Protein AF-A0A257P0C6-F1 (afdb_monomer)

Nearest PDB structures (foldseek):
  6he1-assembly1_A  TM=9.441E-01  e=1.078E-16  Pseudomonas aeruginosa
  6he3-assembly1_A  TM=9.539E-01  e=1.530E-16  Pseudomonas aeruginosa
  6r1o-assembly1_A-2  TM=9.158E-01  e=1.211E-16  Escherichia coli
  6r1m-assembly1_A  TM=9.262E-01  e=5.209E-16  Escherichia coli
  6x94-assembly1_A  TM=9.351E-01  e=7.039E-12  Methanosarcina mazei Go1

Sequence (196 aa):
MLDITLLRKDLPHVIARLETRQSPQPFLDVARFEALEAERKTLQKQTEDLQARRNLLSKQIGQAKAKGEDVAPIMEEVGHIKTTLEADAARLDALQAELQGLLMAVPNLPAADVPVGADETQNVELRRWGTPRTFEFPVRDHVDVGADLGLDFEAAARISGSRFAVLRGPIARLHRALAQFMLDVHTTEHGYNEAY

Foldseek 3Di:
DDDVVCCVVCVVVLCVLQVLAPPVRPQAPNVVLVVLVVLLVVLVVLLVVLVVVLVVLVVVLVVCVVVVHDSVVSVVSNVVSVVSNVVSVVVNVVSVVVNVVSVVSHDDGDDPPDDRDHDPVPDDDPDDDDDPDDDPDDDDDCQVVQVVVAWAQPVQCVPPRPPDIDGDDPRVVVVVVVVVVVVCCCVVPVPDDDDD

pLDDT: mean 96.03, std 2.31, range [87.62, 98.81]

Structure (mmCIF, N/CA/C/O backbone):
data_AF-A0A257P0C6-F1
#
_entry.id   AF-A0A257P0C6-F1
#
loop_
_atom_site.group_PDB
_atom_site.id
_atom_site.type_symbol
_atom_site.label_atom_id
_atom_site.label_alt_id
_atom_site.label_comp_id
_atom_site.label_asym_id
_atom_site.label_entity_id
_atom_site.label_seq_id
_atom_site.pdbx_PDB_ins_code
_atom_site.Cartn_x
_atom_site.Cartn_y
_atom_site.Cartn_z
_atom_site.occupancy
_atom_site.B_iso_or_equiv
_atom_site.auth_seq_id
_atom_site.auth_comp_id
_atom_site.auth_asym_id
_atom_site.auth_atom_id
_atom_site.pdbx_PDB_model_num
ATOM 1 N N . MET A 1 1 ? -4.365 -3.934 3.370 1.00 87.62 1 MET A N 1
ATOM 2 C CA . MET A 1 1 ? -4.286 -3.191 4.644 1.00 87.62 1 MET A CA 1
ATOM 3 C C . MET A 1 1 ? -3.765 -4.139 5.708 1.00 87.62 1 MET A C 1
ATOM 5 O O . MET A 1 1 ? -4.078 -5.324 5.620 1.00 87.62 1 MET A O 1
ATOM 9 N N . LEU A 1 2 ? -2.956 -3.658 6.652 1.00 93.62 2 LEU A N 1
ATOM 10 C CA . LEU A 1 2 ? -2.520 -4.483 7.781 1.00 93.62 2 LEU A CA 1
ATOM 11 C C . LEU A 1 2 ? -3.715 -4.866 8.663 1.00 93.62 2 LEU A C 1
ATOM 13 O O . LEU A 1 2 ? -4.699 -4.128 8.739 1.00 93.62 2 LEU A O 1
ATOM 17 N N . ASP A 1 3 ? -3.626 -6.017 9.328 1.00 93.81 3 ASP A N 1
ATOM 18 C CA . ASP A 1 3 ? -4.625 -6.424 10.314 1.00 93.81 3 ASP A CA 1
ATOM 19 C C . ASP A 1 3 ? -4.612 -5.441 11.493 1.00 93.81 3 ASP A C 1
ATOM 21 O O . ASP A 1 3 ? -3.620 -5.318 12.212 1.00 93.81 3 ASP A O 1
ATOM 25 N N . ILE A 1 4 ? -5.731 -4.752 11.716 1.00 94.38 4 ILE A N 1
ATOM 26 C CA . ILE A 1 4 ? -5.886 -3.799 12.821 1.00 94.38 4 ILE A CA 1
ATOM 27 C C . ILE A 1 4 ? -5.695 -4.464 14.192 1.00 94.38 4 ILE A C 1
ATOM 29 O O . ILE A 1 4 ? -5.266 -3.820 15.149 1.00 94.38 4 ILE A O 1
ATOM 33 N N . THR A 1 5 ? -5.966 -5.765 14.295 1.00 95.62 5 THR A N 1
ATOM 34 C CA . THR A 1 5 ? -5.750 -6.549 15.514 1.00 95.62 5 THR A CA 1
ATOM 35 C C . THR A 1 5 ? -4.271 -6.628 15.865 1.00 95.62 5 THR A C 1
ATOM 37 O O . THR A 1 5 ? -3.922 -6.530 17.041 1.00 95.62 5 THR A O 1
ATOM 40 N N . LEU A 1 6 ? -3.396 -6.739 14.859 1.00 95.94 6 LEU A N 1
ATOM 41 C CA . LEU A 1 6 ? -1.951 -6.734 15.058 1.00 95.94 6 LEU A CA 1
ATOM 42 C C . LEU A 1 6 ? -1.494 -5.400 15.656 1.00 95.94 6 LEU A C 1
ATOM 44 O O . LEU A 1 6 ? -0.802 -5.402 16.669 1.00 95.94 6 LEU A O 1
ATOM 48 N N . LEU A 1 7 ? -1.951 -4.275 15.099 1.00 96.12 7 LEU A N 1
ATOM 49 C CA . LEU A 1 7 ? -1.591 -2.946 15.605 1.00 96.12 7 LEU A CA 1
ATOM 50 C C . LEU A 1 7 ? -2.102 -2.713 17.030 1.00 96.12 7 LEU A C 1
ATOM 52 O O . LEU A 1 7 ? -1.408 -2.128 17.851 1.00 96.12 7 LEU A O 1
ATOM 56 N N . ARG A 1 8 ? -3.306 -3.193 17.354 1.00 95.69 8 ARG A N 1
ATOM 57 C CA . ARG A 1 8 ? -3.874 -3.071 18.706 1.00 95.69 8 ARG A CA 1
ATOM 58 C C . ARG A 1 8 ? -3.145 -3.920 19.746 1.00 95.69 8 ARG A C 1
ATOM 60 O O . ARG A 1 8 ? -3.167 -3.567 20.924 1.00 95.69 8 ARG A O 1
ATOM 67 N N . LYS A 1 9 ? -2.582 -5.059 19.333 1.00 97.12 9 LYS A N 1
ATOM 68 C CA . LYS A 1 9 ? -1.932 -6.028 20.223 1.00 97.12 9 LYS A CA 1
ATOM 69 C C . LYS A 1 9 ? -0.442 -5.745 20.405 1.00 97.12 9 LYS A C 1
ATOM 71 O O . LYS A 1 9 ? 0.054 -5.893 21.516 1.00 97.12 9 LYS A O 1
ATOM 76 N N . ASP A 1 10 ? 0.249 -5.380 19.329 1.00 96.94 10 ASP A N 1
ATOM 77 C CA . ASP A 1 10 ? 1.702 -5.217 19.304 1.00 96.94 10 ASP A CA 1
ATOM 78 C C . ASP A 1 10 ? 2.118 -4.089 18.347 1.00 96.94 10 ASP A C 1
ATOM 80 O O . ASP A 1 10 ? 2.765 -4.287 17.315 1.00 96.94 10 ASP A O 1
ATOM 84 N N . LEU A 1 11 ? 1.698 -2.872 18.696 1.00 96.94 11 LEU A N 1
ATOM 85 C CA . LEU A 1 11 ? 2.081 -1.658 17.984 1.00 96.94 11 LEU A CA 1
ATOM 86 C C . LEU A 1 11 ? 3.611 -1.476 17.887 1.00 96.94 11 LEU A C 1
ATOM 88 O O . LEU A 1 11 ? 4.079 -1.159 16.791 1.00 96.94 11 LEU A O 1
ATOM 92 N N . PRO A 1 12 ? 4.414 -1.717 18.950 1.00 97.31 12 PRO A N 1
ATOM 93 C CA . PRO A 1 12 ? 5.867 -1.569 18.871 1.00 97.31 12 PRO A CA 1
ATOM 94 C C . PRO A 1 12 ? 6.507 -2.479 17.821 1.00 97.31 12 PRO A C 1
ATOM 96 O O . PRO A 1 12 ? 7.379 -2.029 17.078 1.00 97.31 12 PRO A O 1
ATOM 99 N N . HIS A 1 13 ? 6.055 -3.733 17.705 1.00 96.81 13 HIS A N 1
ATOM 100 C CA . HIS A 1 13 ? 6.545 -4.628 16.659 1.00 96.81 13 HIS A CA 1
ATOM 101 C C . HIS A 1 13 ? 6.231 -4.097 15.258 1.00 96.81 13 HIS A C 1
ATOM 103 O O . HIS A 1 13 ? 7.107 -4.088 14.392 1.00 96.81 13 HIS A O 1
ATOM 109 N N . VAL A 1 14 ? 5.002 -3.624 15.027 1.00 97.44 14 VAL A N 1
ATOM 110 C CA . VAL A 1 14 ? 4.601 -3.045 13.735 1.00 97.44 14 VAL A CA 1
ATOM 111 C C . VAL A 1 14 ? 5.479 -1.846 13.385 1.00 97.44 14 VAL A C 1
ATOM 113 O O . VAL A 1 14 ? 5.991 -1.783 12.270 1.00 97.44 14 VAL A O 1
ATOM 116 N N . ILE A 1 15 ? 5.700 -0.932 14.335 1.00 97.00 15 ILE A N 1
ATOM 117 C CA . ILE A 1 15 ? 6.554 0.246 14.141 1.00 97.00 15 ILE A CA 1
ATOM 118 C C . ILE A 1 15 ? 7.975 -0.183 13.773 1.00 97.00 15 ILE A C 1
ATOM 120 O O . ILE A 1 15 ? 8.480 0.245 12.739 1.00 97.00 15 ILE A O 1
ATOM 124 N N . ALA A 1 16 ? 8.577 -1.099 14.535 1.00 96.56 16 ALA A N 1
ATOM 125 C CA . ALA A 1 16 ? 9.929 -1.581 14.264 1.00 96.56 16 ALA A CA 1
ATOM 126 C C . ALA A 1 16 ? 10.056 -2.206 12.861 1.00 96.56 16 ALA A C 1
ATOM 128 O O . ALA A 1 16 ? 11.056 -2.006 12.176 1.00 96.56 16 ALA A O 1
ATOM 129 N N . ARG A 1 17 ? 9.032 -2.937 12.393 1.00 97.19 17 ARG A N 1
ATOM 130 C CA . ARG A 1 17 ? 8.992 -3.498 11.029 1.00 97.19 17 ARG A CA 1
ATOM 131 C C . ARG A 1 17 ? 8.784 -2.435 9.948 1.00 97.19 17 ARG A C 1
ATOM 133 O O . ARG A 1 17 ? 9.273 -2.610 8.836 1.00 97.19 17 ARG A O 1
ATOM 140 N N . LEU A 1 18 ? 8.052 -1.360 10.231 1.00 96.94 18 LEU A N 1
ATOM 141 C CA . LEU A 1 18 ? 7.905 -0.232 9.307 1.00 96.94 18 LEU A CA 1
ATOM 142 C C . LEU A 1 18 ? 9.205 0.574 9.203 1.00 96.94 18 LEU A C 1
ATOM 144 O O . LEU A 1 18 ? 9.570 1.000 8.110 1.00 96.94 18 LEU A O 1
ATOM 148 N N . GLU A 1 19 ? 9.941 0.711 10.304 1.00 96.69 19 GLU A N 1
ATOM 149 C CA . GLU A 1 19 ? 11.229 1.408 10.347 1.00 96.69 19 GLU A CA 1
ATOM 150 C C . GLU A 1 19 ? 12.313 0.728 9.507 1.00 96.69 19 GLU A C 1
ATOM 152 O O . GLU A 1 19 ? 13.210 1.406 9.010 1.00 96.69 19 GLU A O 1
ATOM 157 N N . THR A 1 20 ? 12.207 -0.584 9.255 1.00 96.50 20 THR A N 1
ATOM 158 C CA . THR A 1 20 ? 13.128 -1.263 8.329 1.00 96.50 20 THR A CA 1
ATOM 159 C C . THR A 1 20 ? 12.898 -0.888 6.865 1.00 96.50 20 THR A C 1
ATOM 161 O O . THR A 1 20 ? 13.731 -1.229 6.032 1.00 96.50 20 THR A O 1
ATOM 164 N N . ARG A 1 21 ? 11.766 -0.248 6.523 1.00 95.38 21 ARG A N 1
ATOM 165 C CA . ARG A 1 21 ? 11.540 0.341 5.191 1.00 95.38 21 ARG A CA 1
ATOM 166 C C . ARG A 1 21 ? 12.129 1.741 5.103 1.00 95.38 21 ARG A C 1
ATOM 168 O O . ARG A 1 21 ? 12.690 2.099 4.078 1.00 95.38 21 ARG A O 1
ATOM 175 N N . GLN A 1 22 ? 11.919 2.542 6.144 1.00 93.00 22 GLN A N 1
ATOM 176 C CA . GLN A 1 22 ? 12.399 3.914 6.238 1.00 93.00 22 GLN A CA 1
ATOM 177 C C . GLN A 1 22 ? 12.355 4.352 7.703 1.00 93.00 22 GLN A C 1
ATOM 179 O O . GLN A 1 22 ? 11.342 4.142 8.368 1.00 93.00 22 GLN A O 1
ATOM 184 N N . SER A 1 23 ? 13.421 4.990 8.189 1.00 91.62 23 SER A N 1
ATOM 185 C CA . SER A 1 23 ? 13.499 5.515 9.556 1.00 91.62 23 SER A CA 1
ATOM 186 C C . SER A 1 23 ? 13.815 7.021 9.548 1.00 91.62 23 SER A C 1
ATOM 188 O O . SER A 1 23 ? 14.786 7.418 8.898 1.00 91.62 23 SER A O 1
ATOM 190 N N 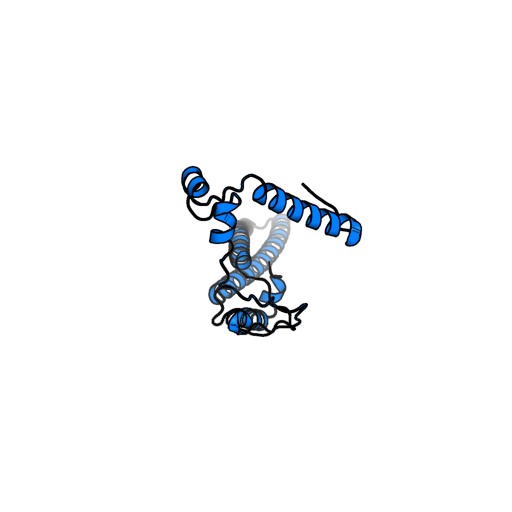. PRO A 1 24 ? 13.024 7.868 10.241 1.00 91.19 24 PRO A N 1
ATOM 191 C CA . PRO A 1 24 ? 11.772 7.527 10.925 1.00 91.19 24 PRO A CA 1
ATOM 192 C C . PRO A 1 24 ? 10.682 7.104 9.927 1.00 91.19 24 PRO A C 1
ATOM 194 O O . PRO A 1 24 ? 10.637 7.609 8.804 1.00 91.19 24 PRO A O 1
ATOM 197 N N . GLN A 1 25 ? 9.799 6.184 10.327 1.00 92.31 25 GLN A N 1
ATOM 198 C CA . GLN A 1 25 ? 8.738 5.706 9.436 1.00 92.31 25 GLN A CA 1
ATOM 199 C C . GLN A 1 25 ? 7.659 6.795 9.237 1.00 92.31 25 GLN A C 1
ATOM 201 O O . GLN A 1 25 ? 7.116 7.285 10.228 1.00 92.31 25 GLN A O 1
ATOM 206 N N . PRO A 1 26 ? 7.324 7.195 7.992 1.00 93.69 26 PRO A N 1
ATOM 207 C CA . PRO A 1 26 ? 6.330 8.243 7.732 1.00 93.69 26 PRO A CA 1
ATOM 208 C C . PRO A 1 26 ? 4.905 7.704 7.518 1.00 93.69 26 PRO A C 1
ATOM 210 O O . PRO A 1 26 ? 3.997 8.468 7.201 1.00 93.69 26 PRO A O 1
ATOM 213 N N . PHE A 1 27 ? 4.707 6.388 7.603 1.00 93.94 27 PHE A N 1
ATOM 214 C CA . PHE A 1 27 ? 3.512 5.727 7.078 1.00 93.94 27 PHE A CA 1
ATOM 215 C C . PHE A 1 27 ? 2.352 5.671 8.073 1.00 93.94 27 PHE A C 1
ATOM 217 O O . PHE A 1 27 ? 1.190 5.672 7.674 1.00 93.94 27 PHE A O 1
ATOM 224 N N . LEU A 1 28 ? 2.673 5.584 9.361 1.00 95.50 28 LEU A N 1
ATOM 225 C CA . LEU A 1 28 ? 1.719 5.494 10.454 1.00 95.50 28 LEU A CA 1
ATOM 226 C C . LEU A 1 28 ? 1.915 6.681 11.397 1.00 95.50 28 LEU A C 1
ATOM 228 O O . LEU A 1 28 ? 2.943 6.779 12.064 1.00 95.50 28 LEU A O 1
ATOM 232 N N . ASP A 1 29 ? 0.912 7.548 11.502 1.00 96.19 29 ASP A N 1
ATOM 233 C CA . ASP A 1 29 ? 0.844 8.531 12.586 1.00 96.19 29 ASP A CA 1
ATOM 234 C C . ASP A 1 29 ? 0.488 7.802 13.891 1.00 96.19 29 ASP A C 1
ATOM 236 O O . ASP A 1 29 ? -0.680 7.534 14.184 1.00 96.19 29 ASP A O 1
ATOM 240 N N . VAL A 1 30 ? 1.527 7.415 14.635 1.00 96.06 30 VAL A N 1
ATOM 241 C CA . VAL A 1 30 ? 1.416 6.600 15.854 1.00 96.06 30 VAL A CA 1
ATOM 242 C C . VAL A 1 30 ? 0.582 7.314 16.916 1.00 96.06 30 VAL A C 1
ATOM 244 O O . VAL A 1 30 ? -0.345 6.720 17.462 1.00 96.06 30 VAL A O 1
ATOM 247 N N . ALA A 1 31 ? 0.853 8.599 17.156 1.00 96.69 31 ALA A N 1
ATOM 248 C CA . ALA A 1 31 ? 0.155 9.382 18.173 1.00 96.69 31 ALA A CA 1
ATOM 249 C C . ALA A 1 31 ? -1.339 9.504 17.847 1.00 96.69 31 ALA A C 1
ATOM 251 O O . ALA A 1 31 ? -2.193 9.326 18.720 1.00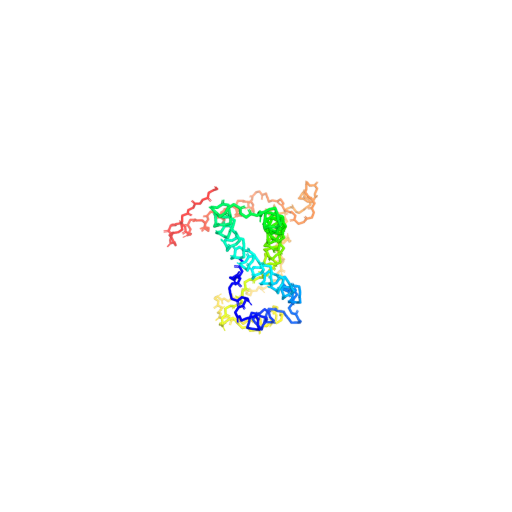 96.69 31 ALA A O 1
ATOM 252 N N . ARG A 1 32 ? -1.672 9.756 16.576 1.00 97.12 32 ARG A N 1
ATOM 253 C CA . ARG A 1 32 ? -3.069 9.805 16.143 1.00 97.12 32 ARG A CA 1
ATOM 254 C C . ARG A 1 32 ? -3.751 8.445 16.251 1.00 97.12 32 ARG A C 1
ATOM 256 O O . ARG A 1 32 ? -4.883 8.383 16.722 1.00 97.12 32 ARG A O 1
ATOM 263 N N . PHE A 1 33 ? -3.090 7.364 15.839 1.00 97.31 33 PHE A N 1
ATOM 264 C CA . PHE A 1 33 ? -3.644 6.014 15.957 1.00 97.31 33 PHE A CA 1
ATOM 265 C C . PHE A 1 33 ? -3.967 5.660 17.415 1.00 97.31 33 PHE A C 1
ATOM 267 O O . PHE A 1 33 ? -5.071 5.19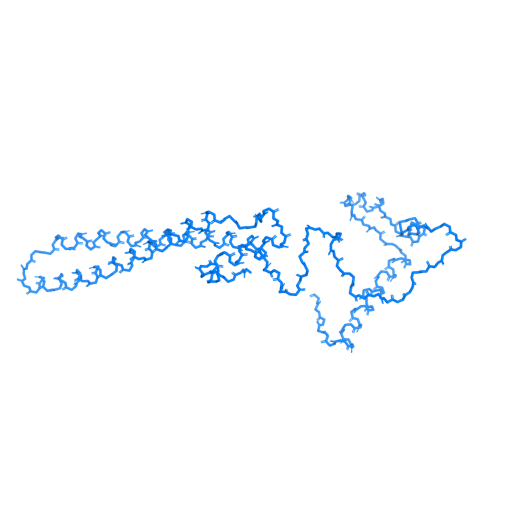9 17.709 1.00 97.31 33 PHE A O 1
ATOM 274 N N . GLU A 1 34 ? -3.038 5.924 18.335 1.00 97.50 34 GLU A N 1
ATOM 275 C CA . GLU A 1 34 ? -3.230 5.677 19.765 1.00 97.50 34 GLU A CA 1
ATOM 276 C C . GLU A 1 34 ? -4.383 6.504 20.346 1.00 97.50 34 GLU A C 1
ATOM 278 O O . GLU A 1 34 ? -5.197 5.964 21.097 1.00 97.50 34 GLU A O 1
ATOM 283 N N . ALA A 1 35 ? -4.502 7.781 19.961 1.00 98.06 35 ALA A N 1
ATOM 284 C CA . ALA A 1 35 ? -5.601 8.645 20.390 1.00 98.06 35 ALA A CA 1
ATOM 285 C C . ALA A 1 35 ? -6.969 8.116 19.924 1.00 98.06 35 ALA A C 1
ATOM 287 O O . ALA A 1 35 ? -7.891 7.995 20.733 1.00 98.06 35 ALA A O 1
ATOM 288 N N . LEU A 1 36 ? -7.088 7.730 18.647 1.00 97.75 36 LEU A N 1
ATOM 289 C CA . LEU A 1 36 ? -8.326 7.174 18.091 1.00 97.75 36 LEU A CA 1
ATOM 290 C C . LEU A 1 36 ? -8.695 5.836 18.746 1.00 97.75 36 LEU A C 1
ATOM 292 O O . LEU A 1 36 ? -9.860 5.600 19.065 1.00 97.75 36 LEU A O 1
ATOM 296 N N . GLU A 1 37 ? -7.723 4.955 18.996 1.00 97.31 37 GLU A N 1
ATOM 297 C CA . GLU A 1 37 ? -7.977 3.685 19.686 1.00 97.31 37 GLU A CA 1
ATOM 298 C C . GLU A 1 37 ? -8.340 3.870 21.166 1.00 97.31 37 GLU A C 1
ATOM 300 O O . GLU A 1 37 ? -9.173 3.123 21.690 1.00 97.31 37 GLU A O 1
ATOM 305 N N . ALA A 1 38 ? -7.755 4.856 21.849 1.00 97.50 38 ALA A N 1
ATOM 306 C CA . ALA A 1 38 ? -8.116 5.201 23.222 1.00 97.50 38 ALA A CA 1
ATOM 307 C C . ALA A 1 38 ? -9.553 5.740 23.308 1.00 97.50 38 ALA A C 1
ATOM 309 O O . ALA A 1 38 ? -10.326 5.312 24.174 1.00 97.50 38 ALA A O 1
ATOM 310 N N . GLU A 1 39 ? -9.936 6.617 22.378 1.00 98.12 39 GLU A N 1
ATOM 311 C CA . GLU A 1 39 ? -11.299 7.140 22.279 1.00 98.12 39 GLU A CA 1
ATOM 312 C C . GLU A 1 39 ? -12.296 6.014 21.982 1.00 98.12 39 GLU A C 1
ATOM 314 O O . GLU A 1 39 ? -13.278 5.840 22.704 1.00 98.12 39 GLU A O 1
ATOM 319 N N . ARG A 1 40 ? -11.988 5.163 20.996 1.00 97.50 40 ARG A N 1
ATOM 320 C CA . ARG A 1 40 ? -12.809 4.002 20.634 1.00 97.50 40 ARG A CA 1
ATOM 321 C C . ARG A 1 40 ? -13.034 3.067 21.825 1.00 97.50 40 ARG A C 1
ATOM 323 O O . ARG A 1 40 ? -14.161 2.638 22.058 1.00 97.50 40 ARG A O 1
ATOM 330 N N . LYS A 1 41 ? -11.986 2.745 22.597 1.00 96.56 41 LYS A N 1
ATOM 331 C CA . LYS A 1 41 ? -12.102 1.911 23.812 1.00 96.56 41 LYS A CA 1
ATOM 332 C C . LYS A 1 41 ? -12.997 2.562 24.867 1.00 96.56 41 LYS A C 1
ATOM 334 O O . LYS A 1 41 ? -13.798 1.867 25.488 1.00 96.56 41 LYS A O 1
ATOM 339 N N . THR A 1 42 ? -12.863 3.873 25.056 1.00 97.75 42 THR A N 1
ATOM 340 C CA . THR A 1 42 ? -13.665 4.641 26.018 1.00 97.75 42 THR A CA 1
ATOM 341 C C . THR A 1 42 ? -15.144 4.623 25.640 1.00 97.75 42 THR A C 1
ATOM 343 O O . THR A 1 42 ? -15.971 4.222 26.456 1.00 97.75 42 THR A O 1
ATOM 346 N N . LEU A 1 43 ? -15.467 4.961 24.390 1.00 97.06 43 LEU A N 1
ATOM 347 C CA . LEU A 1 43 ? -16.843 4.969 23.885 1.00 97.06 43 LEU A CA 1
ATOM 348 C C . LEU A 1 43 ? -17.468 3.575 23.877 1.00 97.06 43 LEU A C 1
ATOM 350 O O . LEU A 1 43 ? -18.633 3.425 24.235 1.00 97.06 43 LEU A O 1
ATOM 354 N N . GLN A 1 44 ? -16.696 2.541 23.530 1.00 95.75 44 GLN A N 1
ATOM 355 C CA . GLN A 1 44 ? -17.169 1.158 23.579 1.00 95.75 44 GLN A CA 1
ATOM 356 C C . GLN A 1 44 ? -17.592 0.771 25.001 1.00 95.75 44 GLN A C 1
ATOM 358 O O . GLN A 1 44 ? -18.708 0.294 25.201 1.00 95.75 44 GLN A O 1
ATOM 363 N N . LYS A 1 45 ? -16.732 1.027 25.995 1.00 97.31 45 LYS A N 1
ATOM 364 C CA . LYS A 1 45 ? -17.042 0.733 27.396 1.00 97.31 45 LYS A CA 1
ATOM 365 C C . LYS A 1 45 ? -18.254 1.532 27.883 1.00 97.31 45 LYS A C 1
ATOM 367 O O . LYS A 1 45 ? -19.147 0.967 28.503 1.00 97.31 45 LYS A O 1
ATOM 372 N N . GLN A 1 46 ? -18.307 2.826 27.568 1.00 97.00 46 GLN A N 1
ATOM 373 C CA . GLN A 1 46 ? -19.441 3.680 27.919 1.00 97.00 46 GLN A CA 1
ATOM 374 C C . GLN A 1 46 ? -20.749 3.152 27.317 1.00 97.00 46 GLN A C 1
ATOM 376 O O . GLN A 1 46 ? -21.754 3.060 28.017 1.00 97.00 46 GLN A O 1
ATOM 381 N N . THR A 1 47 ? -20.723 2.739 26.049 1.00 96.62 47 THR A N 1
ATOM 382 C CA . THR A 1 47 ? -21.876 2.146 25.363 1.00 96.62 47 THR A CA 1
ATOM 383 C C . THR A 1 47 ? -22.338 0.870 26.072 1.00 96.62 47 THR A C 1
ATOM 385 O O . THR A 1 47 ? -23.534 0.697 26.306 1.00 96.62 47 THR A O 1
ATOM 388 N N . GLU A 1 48 ? -21.413 -0.012 26.462 1.00 96.75 48 GLU A N 1
ATOM 389 C CA . GLU A 1 48 ? -21.716 -1.244 27.205 1.00 96.75 48 GLU A CA 1
ATOM 390 C C . GLU A 1 48 ? -22.340 -0.950 28.583 1.00 96.75 48 GLU A C 1
ATOM 392 O O . GLU A 1 48 ? -23.385 -1.520 28.923 1.00 96.75 48 GLU A O 1
ATOM 397 N N . ASP A 1 49 ? -21.762 -0.012 29.338 1.00 97.44 49 ASP A N 1
ATOM 398 C CA . ASP A 1 49 ? -22.243 0.406 30.661 1.00 97.44 49 ASP A CA 1
ATOM 399 C C . ASP A 1 49 ? -23.642 1.050 30.576 1.00 97.44 49 ASP A C 1
ATOM 401 O O . ASP A 1 49 ? -24.551 0.706 31.341 1.00 97.44 49 ASP A O 1
ATOM 405 N N . LEU A 1 50 ? -23.860 1.941 29.602 1.00 97.31 50 LEU A N 1
ATOM 406 C CA . LEU A 1 50 ? -25.148 2.593 29.351 1.00 97.31 50 LEU A CA 1
ATOM 407 C C . LEU A 1 50 ? -26.215 1.596 28.892 1.00 97.31 50 LEU A C 1
ATOM 409 O O . LEU A 1 50 ? -27.360 1.662 29.347 1.00 97.31 50 LEU A O 1
ATOM 413 N N . GLN A 1 51 ? -25.856 0.630 28.044 1.00 95.81 51 GLN A N 1
ATOM 414 C CA . GLN A 1 51 ? -26.765 -0.430 27.611 1.00 95.81 51 GLN A CA 1
ATOM 415 C C . GLN A 1 51 ? -27.204 -1.294 28.805 1.00 95.81 51 GLN A C 1
ATOM 417 O O . GLN A 1 51 ? -28.393 -1.603 28.949 1.00 95.81 51 GLN A O 1
ATOM 422 N N . ALA A 1 52 ? -26.270 -1.648 29.696 1.00 96.75 52 ALA A N 1
ATOM 423 C CA . ALA A 1 52 ? -26.566 -2.379 30.925 1.00 96.75 52 ALA A CA 1
ATOM 424 C C . ALA A 1 52 ? -27.469 -1.565 31.867 1.00 96.75 52 ALA A C 1
ATOM 426 O O . ALA A 1 52 ? -28.480 -2.085 32.358 1.00 96.75 52 ALA A O 1
ATOM 427 N N . ARG A 1 53 ? -27.166 -0.273 32.060 1.00 95.88 53 ARG A N 1
ATOM 428 C CA . ARG A 1 53 ? -27.966 0.647 32.880 1.00 95.88 53 ARG A CA 1
ATOM 429 C C . ARG A 1 53 ? -29.383 0.805 32.335 1.00 95.88 53 ARG A C 1
ATOM 431 O O . ARG A 1 53 ? -30.340 0.646 33.091 1.00 95.88 53 ARG A O 1
ATOM 438 N N . ARG A 1 54 ? -29.544 1.016 31.026 1.00 95.25 54 ARG A N 1
ATOM 439 C CA . ARG A 1 54 ? -30.855 1.105 30.363 1.00 95.25 54 ARG A CA 1
ATOM 440 C C . ARG A 1 54 ? -31.690 -0.152 30.591 1.00 95.25 54 ARG A C 1
ATOM 442 O O . ARG A 1 54 ? -32.881 -0.059 30.892 1.00 95.25 54 ARG A O 1
ATOM 449 N N . ASN A 1 55 ? -31.081 -1.330 30.455 1.00 94.38 55 ASN A N 1
ATOM 450 C CA . ASN A 1 55 ? -31.770 -2.608 30.645 1.00 94.38 55 ASN A CA 1
ATOM 451 C C . ASN A 1 55 ? -32.206 -2.811 32.107 1.00 94.38 55 ASN A C 1
ATOM 453 O O . ASN A 1 55 ? -33.291 -3.343 32.352 1.00 94.38 55 ASN A O 1
ATOM 457 N N . LEU A 1 56 ? -31.397 -2.368 33.077 1.00 95.44 56 LEU A N 1
ATOM 458 C CA . LEU A 1 56 ? -31.754 -2.380 34.498 1.00 95.44 56 LEU A CA 1
ATOM 459 C C . LEU A 1 56 ? -32.938 -1.447 34.786 1.00 95.44 56 LEU A C 1
ATOM 461 O O . LEU A 1 56 ? -33.930 -1.884 35.370 1.00 95.44 56 LEU A O 1
ATOM 465 N N . LEU A 1 57 ? -32.863 -0.195 34.326 1.00 94.19 57 LEU A N 1
ATOM 466 C CA . LEU A 1 57 ? -33.919 0.803 34.521 1.00 94.19 57 LEU A CA 1
ATOM 467 C C . LEU A 1 57 ? -35.229 0.370 33.853 1.00 94.19 57 LEU A C 1
ATOM 469 O O . LEU A 1 57 ? -36.296 0.501 34.440 1.00 94.19 57 LEU A O 1
ATOM 473 N N . SER A 1 58 ? -35.160 -0.253 32.673 1.00 91.25 58 SER A N 1
ATOM 474 C CA . SER A 1 58 ? -36.344 -0.779 31.977 1.00 91.25 58 SER A CA 1
ATOM 475 C C . SER A 1 58 ? -37.088 -1.836 32.806 1.00 91.25 58 SER A C 1
ATOM 477 O O . SER A 1 58 ? -38.319 -1.849 32.835 1.00 91.25 58 SER A O 1
ATOM 479 N N . LYS A 1 59 ? -36.361 -2.697 33.536 1.00 92.50 59 LYS A N 1
ATOM 480 C CA . LYS A 1 59 ? -36.963 -3.663 34.473 1.00 92.50 59 LYS A CA 1
ATOM 481 C C . LYS A 1 59 ? -37.577 -2.965 35.690 1.00 92.50 59 LYS A C 1
ATOM 483 O O . LYS A 1 59 ? -38.670 -3.342 36.108 1.00 92.50 59 LYS A O 1
ATOM 488 N N . GLN A 1 60 ? -36.902 -1.950 36.232 1.00 92.06 60 GLN A N 1
ATOM 489 C CA . GLN A 1 60 ? -37.398 -1.166 37.369 1.00 92.06 60 GLN A CA 1
ATOM 490 C C . GLN A 1 60 ? -38.681 -0.401 37.021 1.00 92.06 60 GLN A C 1
ATOM 492 O O . GLN A 1 60 ? -39.617 -0.431 37.812 1.00 92.06 60 GLN A O 1
ATOM 497 N N . ILE A 1 61 ? -38.787 0.178 35.817 1.00 91.50 61 ILE A N 1
ATOM 498 C CA . ILE A 1 61 ? -40.022 0.822 35.331 1.00 91.50 61 ILE A CA 1
ATOM 499 C C . ILE A 1 61 ? -41.191 -0.169 35.335 1.00 91.50 61 ILE A C 1
ATOM 501 O O . ILE A 1 61 ? -42.280 0.167 35.794 1.00 91.50 61 ILE A O 1
ATOM 505 N N . GLY A 1 62 ? -40.980 -1.395 34.843 1.00 89.38 62 GLY A N 1
ATOM 506 C CA . GLY A 1 62 ? -42.016 -2.432 34.844 1.00 89.38 62 GLY A CA 1
ATOM 507 C C . GLY A 1 62 ? -42.490 -2.797 36.256 1.00 89.38 62 GLY A C 1
ATOM 508 O O . GLY A 1 62 ? -43.690 -2.924 36.491 1.00 89.38 62 GLY A O 1
ATOM 509 N N . GLN A 1 63 ? -41.556 -2.909 37.205 1.00 91.88 63 GLN A N 1
ATOM 510 C CA . GLN A 1 63 ? -41.855 -3.205 38.611 1.00 91.88 63 GLN A CA 1
ATOM 511 C C . GLN A 1 63 ? -42.569 -2.044 39.318 1.00 91.88 63 GLN A C 1
ATOM 513 O O . GLN A 1 63 ? -43.558 -2.274 40.007 1.00 91.88 63 GLN A O 1
ATOM 518 N N . ALA A 1 64 ? -42.100 -0.810 39.129 1.00 90.00 64 ALA A N 1
ATOM 519 C CA . ALA A 1 64 ? -42.680 0.392 39.723 1.00 90.00 64 ALA A CA 1
ATOM 520 C C . ALA A 1 64 ? -44.102 0.656 39.195 1.00 90.00 64 ALA A C 1
ATOM 522 O O . ALA A 1 64 ? -45.021 0.874 39.985 1.00 90.00 64 ALA A O 1
ATOM 523 N N . LYS A 1 65 ? -44.337 0.493 37.879 1.00 89.31 65 LYS A N 1
ATOM 524 C CA . LYS A 1 65 ? -45.691 0.558 37.294 1.00 89.31 65 LYS A CA 1
ATOM 525 C C . LYS A 1 65 ? -46.638 -0.478 37.897 1.00 89.31 65 LYS A C 1
ATOM 527 O O . LYS A 1 65 ? -47.792 -0.157 38.158 1.00 89.31 65 LYS A O 1
ATOM 532 N N . ALA A 1 66 ? -46.164 -1.703 38.140 1.00 90.06 66 ALA A N 1
ATOM 533 C CA . ALA A 1 66 ? -46.975 -2.751 38.762 1.00 90.06 66 ALA A CA 1
ATOM 534 C C . ALA A 1 66 ? -47.350 -2.433 40.223 1.00 90.06 66 ALA A C 1
ATOM 536 O O . ALA A 1 66 ? -48.372 -2.912 40.708 1.00 90.06 66 ALA A O 1
ATOM 537 N N . LYS A 1 67 ? -46.542 -1.619 40.914 1.00 91.31 67 LYS A N 1
ATOM 538 C CA . LYS A 1 67 ? -46.781 -1.157 42.289 1.00 91.31 67 LYS A CA 1
ATOM 539 C C . LYS A 1 67 ? -47.542 0.173 42.380 1.00 91.31 67 LYS A C 1
ATOM 541 O O . LYS A 1 67 ? -47.865 0.595 43.485 1.00 91.31 67 LYS A O 1
ATOM 546 N N . GLY A 1 68 ? -47.837 0.825 41.252 1.00 89.38 68 GLY A N 1
ATOM 547 C CA . GLY A 1 68 ? -48.469 2.149 41.223 1.00 89.38 68 GLY A CA 1
ATOM 548 C C . GLY A 1 68 ? -47.548 3.295 41.663 1.00 89.38 68 GLY A C 1
ATOM 549 O O . GLY A 1 68 ? -48.041 4.343 42.068 1.00 89.38 68 GLY A O 1
ATOM 550 N N . GLU A 1 69 ? -46.229 3.094 41.611 1.00 91.56 69 GLU A N 1
ATOM 551 C CA . GLU A 1 69 ? -45.218 4.107 41.938 1.00 91.56 69 GLU A CA 1
ATOM 552 C C . GLU A 1 69 ? -45.011 5.085 40.762 1.00 91.56 69 GLU A C 1
ATOM 554 O O . GLU A 1 69 ? -45.276 4.749 39.602 1.00 91.56 69 GLU A O 1
ATOM 559 N N . ASP A 1 70 ? -44.514 6.293 41.047 1.00 90.88 70 ASP A N 1
ATOM 560 C CA . ASP A 1 70 ? -44.155 7.263 40.007 1.00 90.88 70 ASP A CA 1
ATOM 561 C C . ASP A 1 70 ? -42.906 6.805 39.236 1.00 90.88 70 ASP A C 1
ATOM 563 O O . ASP A 1 70 ? -41.862 6.496 39.811 1.00 90.88 70 ASP A O 1
ATOM 567 N N . VAL A 1 71 ? -43.022 6.768 37.910 1.00 92.38 71 VAL A N 1
ATOM 568 C CA . VAL A 1 71 ? -41.969 6.320 36.988 1.00 92.38 71 VAL A CA 1
ATOM 569 C C . VAL A 1 71 ? -41.410 7.438 36.118 1.00 92.38 71 VAL A C 1
ATOM 571 O O . VAL A 1 71 ? -40.475 7.181 35.359 1.00 92.38 71 VAL A O 1
ATOM 574 N N . ALA A 1 72 ? -41.944 8.661 36.220 1.00 91.56 72 ALA A N 1
ATOM 575 C CA . ALA A 1 72 ? -41.457 9.820 35.478 1.00 91.56 72 ALA A CA 1
ATOM 576 C C . ALA A 1 72 ? -39.927 10.018 35.576 1.00 91.56 72 ALA A C 1
ATOM 578 O O . ALA A 1 72 ? -39.298 10.091 34.517 1.00 91.56 72 ALA A O 1
ATOM 579 N N . PRO A 1 73 ? -39.287 9.992 36.769 1.00 90.38 73 PRO A N 1
ATOM 580 C CA . PRO A 1 73 ? -37.838 10.206 36.867 1.00 90.38 73 PRO A CA 1
ATOM 581 C C . PRO A 1 73 ? -37.019 9.082 36.212 1.00 90.38 73 PRO A C 1
ATOM 583 O O . PRO A 1 73 ? -35.983 9.329 35.600 1.00 90.38 73 PRO A O 1
ATOM 586 N N . ILE A 1 74 ? -37.499 7.835 36.282 1.00 90.25 74 ILE A N 1
ATOM 587 C CA . ILE A 1 74 ? -36.810 6.683 35.680 1.00 90.25 74 ILE A CA 1
ATOM 588 C C . ILE A 1 74 ? -36.936 6.726 34.149 1.00 90.25 74 ILE A C 1
ATOM 590 O O . ILE A 1 74 ? -36.000 6.380 33.428 1.00 90.25 74 ILE A O 1
ATOM 594 N N . MET A 1 75 ? -38.090 7.163 33.635 1.00 90.69 75 MET A N 1
ATOM 595 C CA . MET A 1 75 ? -38.304 7.343 32.198 1.00 90.69 75 MET A CA 1
ATOM 596 C C . MET A 1 75 ? -37.446 8.477 31.622 1.00 90.69 75 MET A C 1
ATOM 598 O O . MET A 1 75 ? -36.945 8.332 30.507 1.00 90.69 75 MET A O 1
ATOM 602 N N . GLU A 1 76 ? -37.241 9.559 32.373 1.00 93.75 76 GLU A N 1
ATOM 603 C CA . GLU A 1 76 ? -36.344 10.656 31.993 1.00 93.75 76 GLU A CA 1
ATOM 604 C C . GLU A 1 76 ? -34.882 10.185 31.902 1.00 93.75 76 GLU A C 1
ATOM 606 O O . GLU A 1 76 ? -34.237 10.392 30.872 1.00 93.75 76 GLU A O 1
ATOM 611 N N . GLU A 1 77 ? -34.382 9.444 32.902 1.00 93.44 77 GLU A N 1
ATOM 612 C CA . GLU A 1 77 ? -33.028 8.862 32.875 1.00 93.44 77 GLU A CA 1
ATOM 613 C C . GLU A 1 77 ? -32.834 7.930 31.663 1.00 93.44 77 GLU A C 1
ATOM 615 O O . GLU A 1 77 ? -31.830 8.019 30.955 1.00 93.44 77 GLU A O 1
ATOM 620 N N . VAL A 1 78 ? -33.816 7.072 31.358 1.00 94.31 78 VAL A N 1
ATOM 621 C CA . VAL A 1 78 ? -33.782 6.208 30.163 1.00 94.31 78 VAL A CA 1
ATOM 622 C C . VAL A 1 78 ? -33.763 7.027 28.868 1.00 94.31 78 VAL A C 1
ATOM 624 O O . VAL A 1 78 ? -33.068 6.647 27.923 1.00 94.31 78 VAL A O 1
ATOM 627 N N . GLY A 1 79 ? -34.493 8.144 28.821 1.00 93.88 79 GLY A N 1
ATOM 628 C CA . GLY A 1 79 ? -34.470 9.087 27.704 1.00 93.88 79 GLY A CA 1
ATOM 629 C C . GLY A 1 79 ? -33.079 9.680 27.478 1.00 93.88 79 GLY A C 1
ATOM 630 O O . GLY A 1 79 ? -32.572 9.625 26.360 1.00 93.88 79 GLY A O 1
ATOM 631 N N . HIS A 1 80 ? -32.424 10.155 28.541 1.00 95.38 80 HIS A N 1
ATOM 632 C CA . HIS A 1 80 ? -31.048 10.655 28.470 1.00 95.38 80 HIS A CA 1
ATOM 633 C C . HIS A 1 80 ? -30.062 9.580 28.009 1.00 95.38 80 HIS A C 1
ATOM 635 O O . HIS A 1 80 ? -29.267 9.829 27.105 1.00 95.38 80 HIS A O 1
ATOM 641 N N . ILE A 1 81 ? -30.151 8.369 28.570 1.00 96.50 81 ILE A N 1
ATOM 642 C CA . ILE A 1 81 ? -29.294 7.245 28.170 1.00 96.50 81 ILE A CA 1
ATOM 643 C C . ILE A 1 81 ? -29.464 6.927 26.682 1.00 96.50 81 ILE A C 1
ATOM 645 O O . ILE A 1 81 ? -28.477 6.667 25.997 1.00 96.50 81 ILE A O 1
ATOM 649 N N . LYS A 1 82 ? -30.698 6.952 26.166 1.00 95.81 82 LYS A N 1
ATOM 650 C CA . LYS A 1 82 ? -30.963 6.719 24.744 1.00 95.81 82 LYS A CA 1
ATOM 651 C C . LYS A 1 82 ? -30.253 7.757 23.869 1.00 95.81 82 LYS A C 1
ATOM 653 O O . LYS A 1 82 ? -29.567 7.363 22.933 1.00 95.81 82 LYS A O 1
ATOM 658 N N . THR A 1 83 ? -30.379 9.042 24.194 1.00 96.81 83 THR A N 1
ATOM 659 C CA . THR A 1 83 ? -29.717 10.122 23.447 1.00 96.81 83 THR A CA 1
ATOM 660 C C . THR A 1 83 ? -28.194 9.974 23.465 1.00 96.81 83 THR A C 1
ATOM 662 O O . THR A 1 83 ? -27.553 10.124 22.428 1.00 96.81 83 THR A O 1
ATOM 665 N N . THR A 1 84 ? -27.603 9.631 24.616 1.00 96.62 84 THR A N 1
ATOM 666 C CA . THR A 1 84 ? -26.152 9.406 24.711 1.00 96.62 84 THR A CA 1
ATOM 667 C C . THR A 1 84 ? -25.707 8.197 23.890 1.00 96.62 84 THR A C 1
ATOM 669 O O . THR A 1 84 ? -24.725 8.293 23.166 1.00 96.62 84 THR A O 1
ATOM 672 N N . LEU A 1 85 ? -26.451 7.086 23.926 1.00 97.12 85 LEU A N 1
ATOM 673 C CA . LEU A 1 85 ? -26.151 5.903 23.109 1.00 97.12 85 LEU A CA 1
ATOM 674 C C . LEU A 1 85 ? -26.200 6.200 21.601 1.00 97.12 85 LEU A C 1
ATOM 676 O O . LEU A 1 85 ? -25.378 5.680 20.852 1.00 97.12 85 LEU A O 1
ATOM 680 N N . GLU A 1 86 ? -27.146 7.029 21.148 1.00 97.25 86 GLU A N 1
ATOM 681 C CA . GLU A 1 86 ? -27.229 7.460 19.744 1.00 97.25 86 GLU A CA 1
ATOM 682 C C . GLU A 1 86 ? -26.017 8.320 19.342 1.00 97.25 86 GLU A C 1
ATOM 684 O O . GLU A 1 86 ? -25.459 8.131 18.260 1.00 97.25 86 GLU A O 1
ATOM 689 N N . ALA A 1 87 ? -25.564 9.216 20.226 1.00 97.38 87 ALA A N 1
ATOM 690 C CA . ALA A 1 87 ? -24.366 10.024 20.002 1.00 97.38 87 ALA A CA 1
ATOM 691 C C . ALA A 1 87 ? -23.074 9.183 19.997 1.00 97.38 87 ALA A C 1
ATOM 693 O O . ALA A 1 87 ? -22.240 9.352 19.104 1.00 97.38 87 ALA A O 1
ATOM 694 N N . ASP A 1 88 ? -22.923 8.254 20.946 1.00 97.38 88 ASP A N 1
ATOM 695 C CA . ASP A 1 88 ? -21.763 7.358 21.036 1.00 97.38 88 ASP A CA 1
ATOM 696 C C . ASP A 1 88 ? -21.655 6.470 19.789 1.00 97.38 88 ASP A C 1
ATOM 698 O O . ASP A 1 88 ? -20.565 6.309 19.238 1.00 97.38 88 ASP A O 1
ATOM 702 N N . ALA A 1 89 ? -22.785 5.947 19.296 1.00 96.00 89 ALA A N 1
ATOM 703 C CA . ALA A 1 89 ? -22.833 5.159 18.066 1.00 96.00 89 ALA A CA 1
ATOM 704 C C . ALA A 1 89 ? -22.361 5.972 16.850 1.00 96.00 89 ALA A C 1
ATOM 706 O O . ALA A 1 89 ? -21.465 5.537 16.128 1.00 96.00 89 ALA A O 1
ATOM 707 N N . ALA A 1 90 ? -22.888 7.188 16.670 1.00 97.50 90 ALA A N 1
ATOM 708 C CA . ALA A 1 90 ? -22.470 8.063 15.576 1.00 97.50 90 ALA A CA 1
ATOM 709 C C . ALA A 1 90 ? -20.971 8.412 15.647 1.00 97.50 90 ALA A C 1
ATOM 711 O O . ALA A 1 90 ? -20.293 8.482 14.618 1.00 97.50 90 ALA A O 1
ATOM 712 N N . ARG A 1 91 ? -20.424 8.605 16.857 1.00 97.69 91 ARG A N 1
ATOM 713 C CA . ARG A 1 91 ? -18.991 8.867 17.025 1.00 97.69 91 ARG A CA 1
ATOM 714 C C . ARG A 1 91 ? -18.140 7.628 16.751 1.00 97.69 91 ARG A C 1
ATOM 716 O O . ARG A 1 91 ? -17.093 7.763 16.121 1.00 97.69 91 ARG A O 1
ATOM 723 N N . LEU A 1 92 ? -18.573 6.443 17.177 1.00 97.25 92 LEU A N 1
ATOM 724 C CA . LEU A 1 92 ? -17.889 5.182 16.876 1.00 97.25 92 LEU A CA 1
ATOM 725 C C . LEU A 1 92 ? -17.815 4.920 15.365 1.00 97.25 92 LEU A C 1
ATOM 727 O O . LEU A 1 92 ? -16.748 4.544 14.877 1.00 97.25 92 LEU A O 1
ATOM 731 N N . ASP A 1 93 ? -18.890 5.194 14.623 1.00 96.94 93 ASP A N 1
ATOM 732 C CA . ASP A 1 93 ? -18.907 5.069 13.160 1.00 96.94 93 ASP A CA 1
ATOM 733 C C . ASP A 1 93 ? -17.905 6.032 12.498 1.00 96.94 93 ASP A C 1
ATOM 735 O O . ASP A 1 93 ? -17.125 5.638 11.625 1.00 96.94 93 ASP A O 1
ATOM 739 N N . ALA A 1 94 ? -17.861 7.288 12.956 1.00 97.56 94 ALA A N 1
ATOM 740 C CA . ALA A 1 94 ? -16.886 8.266 12.475 1.00 97.56 94 ALA A CA 1
ATOM 741 C C . ALA A 1 94 ? -15.439 7.843 12.792 1.00 97.56 94 ALA A C 1
ATOM 743 O O . ALA A 1 94 ? -14.574 7.885 11.916 1.00 97.56 94 ALA A O 1
ATOM 744 N N . LEU A 1 95 ? -15.180 7.368 14.015 1.00 97.19 95 LEU A N 1
ATOM 745 C CA . LEU A 1 95 ? -13.869 6.861 14.431 1.00 97.19 95 LEU A CA 1
ATOM 746 C C . LEU A 1 95 ? -13.405 5.681 13.583 1.00 97.19 95 LEU A C 1
ATOM 748 O O . LEU A 1 95 ? -12.225 5.592 13.243 1.00 97.19 95 LEU A O 1
ATOM 752 N N . GLN A 1 96 ? -14.317 4.776 13.228 1.00 95.38 96 GLN A N 1
ATOM 753 C CA . GLN A 1 96 ? -13.995 3.649 12.364 1.00 95.38 96 GLN A CA 1
ATOM 754 C C . GLN A 1 96 ? -13.537 4.121 10.980 1.00 95.38 96 GLN A C 1
ATOM 756 O O . GLN A 1 96 ? -12.543 3.605 10.466 1.00 95.38 96 GLN A O 1
ATOM 761 N N . ALA A 1 97 ? -14.208 5.120 10.401 1.00 95.88 97 ALA A N 1
ATOM 762 C CA . ALA A 1 97 ? -13.804 5.704 9.126 1.00 95.88 97 ALA A CA 1
ATOM 763 C C . ALA A 1 97 ? -12.437 6.408 9.218 1.00 95.88 97 ALA A C 1
ATOM 765 O O . ALA A 1 97 ? -11.598 6.240 8.331 1.00 95.88 97 ALA A O 1
ATOM 766 N N . GLU A 1 98 ? -12.177 7.146 10.303 1.00 96.50 98 GLU A N 1
ATOM 767 C CA . GLU A 1 98 ? -10.883 7.798 10.543 1.00 96.50 98 GLU A CA 1
ATOM 768 C C . GLU A 1 98 ? -9.738 6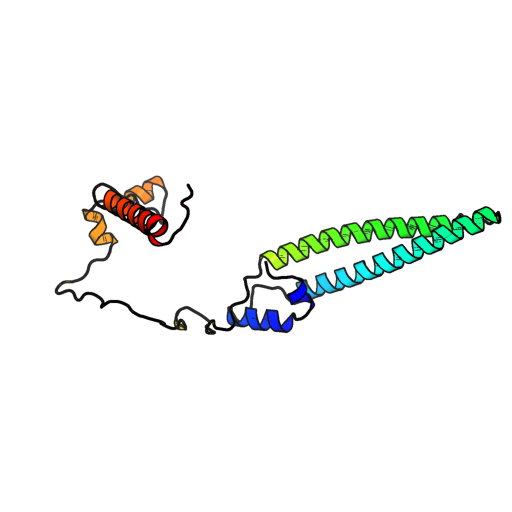.783 10.682 1.00 96.50 98 GLU A C 1
ATOM 770 O O . GLU A 1 98 ? -8.698 6.926 10.032 1.00 96.50 98 GLU A O 1
ATOM 775 N N . LEU A 1 99 ? -9.941 5.728 11.481 1.00 96.06 99 LEU A N 1
ATOM 776 C CA . LEU A 1 99 ? -8.983 4.632 11.636 1.00 96.06 99 LEU A CA 1
ATOM 777 C C . LEU A 1 99 ? -8.728 3.936 10.301 1.00 96.06 99 LEU A C 1
ATOM 779 O O . LEU A 1 99 ? -7.576 3.713 9.937 1.00 96.06 99 LEU A O 1
ATOM 783 N N . GLN A 1 100 ? -9.780 3.622 9.543 1.00 95.25 100 GLN A N 1
ATOM 784 C CA . GLN A 1 100 ? -9.636 2.990 8.236 1.00 95.25 100 GLN A CA 1
ATOM 785 C C . GLN A 1 100 ? -8.843 3.876 7.269 1.00 95.25 100 GLN A C 1
ATOM 787 O O . GLN A 1 100 ? -7.940 3.378 6.601 1.00 95.25 100 GLN A O 1
ATOM 792 N N . GLY A 1 101 ? -9.124 5.180 7.223 1.00 94.56 101 GLY A N 1
ATOM 793 C CA . GLY A 1 101 ? -8.379 6.128 6.394 1.00 94.56 101 GLY A CA 1
ATOM 794 C C . GLY A 1 101 ? -6.884 6.147 6.722 1.00 94.56 101 GLY A C 1
ATOM 795 O O . GLY A 1 101 ? -6.055 6.098 5.815 1.00 94.56 101 GLY A O 1
ATOM 796 N N . LEU A 1 102 ? -6.540 6.138 8.011 1.00 94.44 102 LEU A N 1
ATOM 797 C CA . LEU A 1 102 ? -5.153 6.076 8.472 1.00 94.44 102 LEU A CA 1
ATOM 798 C C . LEU A 1 102 ? -4.484 4.747 8.083 1.00 94.44 102 LEU A C 1
ATOM 800 O O . LEU A 1 102 ? -3.377 4.748 7.549 1.00 94.44 102 LEU A O 1
ATOM 804 N N . LEU A 1 103 ? -5.162 3.612 8.272 1.00 95.12 103 LEU A N 1
ATOM 805 C CA . LEU A 1 103 ? -4.603 2.292 7.962 1.00 95.12 103 LEU A CA 1
ATOM 806 C C . LEU A 1 103 ? -4.420 2.032 6.463 1.00 95.12 103 LEU A C 1
ATOM 808 O O . LEU A 1 103 ? -3.547 1.250 6.083 1.00 95.12 103 LEU A O 1
ATOM 812 N N . MET A 1 104 ? -5.211 2.679 5.606 1.00 95.94 104 MET A N 1
ATOM 813 C CA . MET A 1 104 ? -5.077 2.560 4.152 1.00 95.94 104 MET A CA 1
ATOM 814 C C . MET A 1 104 ? -3.762 3.145 3.618 1.00 95.94 104 MET A C 1
ATOM 816 O O . MET A 1 104 ? -3.312 2.724 2.554 1.00 95.94 104 MET A O 1
ATOM 820 N N . ALA A 1 105 ? -3.134 4.069 4.351 1.00 91.88 105 ALA A N 1
ATOM 821 C CA . ALA A 1 105 ? -1.839 4.648 3.991 1.00 91.88 105 ALA A CA 1
ATOM 822 C C . ALA A 1 105 ? -0.640 3.784 4.429 1.00 91.88 105 ALA A C 1
ATOM 824 O O . ALA A 1 105 ? 0.480 3.999 3.962 1.00 91.88 105 ALA A O 1
ATOM 825 N N . VAL A 1 106 ? -0.856 2.798 5.307 1.00 96.06 106 VAL A N 1
ATOM 826 C CA . VAL A 1 106 ? 0.226 1.986 5.873 1.00 96.06 106 VAL A CA 1
ATOM 827 C C . VAL A 1 106 ? 0.623 0.875 4.886 1.00 96.06 106 VAL A C 1
ATOM 829 O O . VAL A 1 106 ? -0.228 0.061 4.504 1.00 96.06 106 VAL A O 1
ATOM 832 N N . PRO A 1 107 ? 1.903 0.787 4.465 1.00 96.69 107 PRO A N 1
ATOM 833 C CA . PRO A 1 107 ? 2.364 -0.251 3.556 1.00 96.69 107 PRO A CA 1
ATOM 834 C C . PRO A 1 107 ? 2.375 -1.618 4.246 1.00 96.69 107 PRO A C 1
ATOM 836 O O . PRO A 1 107 ? 2.278 -1.742 5.467 1.00 96.69 107 PRO A O 1
ATOM 839 N N . ASN A 1 108 ? 2.547 -2.674 3.452 1.00 97.12 108 ASN A N 1
ATOM 840 C CA . ASN A 1 108 ? 2.707 -4.009 4.015 1.00 97.12 108 ASN A CA 1
ATOM 841 C C . ASN A 1 108 ? 3.987 -4.101 4.864 1.00 97.12 108 ASN A C 1
ATOM 843 O O . ASN A 1 108 ? 4.994 -3.461 4.544 1.00 97.12 108 ASN A O 1
ATOM 847 N N . LEU A 1 109 ? 4.003 -4.945 5.889 1.00 97.31 109 LEU A N 1
ATOM 848 C CA . LEU A 1 109 ? 5.232 -5.210 6.633 1.00 97.31 109 LEU A CA 1
ATOM 849 C C . LEU A 1 109 ? 6.203 -5.992 5.737 1.00 97.31 109 LEU A C 1
ATOM 851 O O . LEU A 1 109 ? 5.768 -6.928 5.061 1.00 97.31 109 LEU A O 1
ATOM 855 N N . PRO A 1 110 ? 7.497 -5.621 5.674 1.00 97.00 110 PRO A N 1
ATOM 856 C CA . PRO A 1 110 ? 8.492 -6.450 4.995 1.00 97.00 110 PRO A CA 1
ATOM 857 C C . PRO A 1 110 ? 8.469 -7.873 5.561 1.00 97.00 110 PRO A C 1
ATOM 859 O O . PRO A 1 110 ? 8.159 -8.046 6.742 1.00 97.00 110 PRO A O 1
ATOM 862 N N . ALA A 1 111 ? 8.814 -8.886 4.765 1.00 96.75 111 ALA A N 1
ATOM 863 C CA . ALA A 1 111 ? 8.988 -10.248 5.270 1.00 96.75 111 ALA A CA 1
ATOM 864 C C . ALA A 1 111 ? 10.296 -10.376 6.076 1.00 96.75 111 ALA A C 1
ATOM 866 O O . ALA A 1 111 ? 11.177 -9.518 6.000 1.00 96.75 111 ALA A O 1
ATOM 867 N N . ALA A 1 112 ? 10.399 -11.394 6.933 1.00 95.38 112 ALA A N 1
ATOM 868 C CA . ALA A 1 112 ? 11.515 -11.530 7.877 1.00 95.38 112 ALA A CA 1
ATOM 869 C C . ALA A 1 112 ? 12.880 -11.739 7.196 1.00 95.38 112 ALA A C 1
ATOM 871 O O . ALA A 1 112 ? 13.903 -11.384 7.770 1.00 95.38 112 ALA A O 1
ATOM 872 N N . ASP A 1 113 ? 12.872 -12.288 5.987 1.00 96.00 113 ASP A N 1
ATOM 873 C CA . ASP A 1 113 ? 14.025 -12.591 5.143 1.00 96.00 113 ASP A CA 1
ATOM 874 C C . ASP A 1 113 ? 14.423 -11.443 4.201 1.00 96.00 113 ASP A C 1
ATOM 876 O O . ASP A 1 113 ? 15.436 -11.543 3.511 1.00 96.00 113 ASP A O 1
ATOM 880 N N . VAL A 1 114 ? 13.665 -10.341 4.179 1.00 97.38 114 VAL A N 1
ATOM 881 C CA . VAL A 1 114 ? 14.012 -9.153 3.392 1.00 97.38 114 VAL A CA 1
ATOM 882 C C . VAL A 1 114 ? 15.187 -8.427 4.061 1.00 97.38 114 VAL A C 1
ATOM 884 O O . VAL A 1 114 ? 15.050 -8.016 5.218 1.00 97.38 114 VAL A O 1
ATOM 887 N N . PRO A 1 115 ? 16.324 -8.229 3.364 1.00 95.81 115 PRO A N 1
ATOM 888 C CA . PRO A 1 115 ? 17.447 -7.460 3.890 1.00 95.81 115 PRO A CA 1
ATOM 889 C C . PRO A 1 115 ? 17.033 -6.026 4.231 1.00 95.81 115 PRO A C 1
ATOM 891 O O . PRO A 1 115 ? 16.293 -5.389 3.482 1.00 95.81 115 PRO A O 1
ATOM 894 N N . VAL A 1 116 ? 17.526 -5.511 5.356 1.00 96.50 116 VAL A N 1
ATOM 895 C CA . VAL A 1 116 ? 17.281 -4.122 5.764 1.00 96.50 116 VAL A CA 1
ATOM 896 C C . VAL A 1 116 ? 18.188 -3.192 4.959 1.00 96.50 116 VAL A C 1
ATOM 898 O O . VAL A 1 116 ? 19.405 -3.379 4.949 1.00 96.50 116 VAL A O 1
ATOM 901 N N . GLY A 1 117 ? 17.599 -2.177 4.327 1.00 94.31 117 GLY A N 1
ATOM 902 C CA . GLY A 1 117 ? 18.310 -1.161 3.558 1.00 94.31 117 GLY A CA 1
ATOM 903 C C . GLY A 1 117 ? 17.482 0.115 3.410 1.00 94.31 117 GLY A C 1
ATOM 904 O O . GLY A 1 117 ? 16.256 0.059 3.370 1.00 94.31 117 GLY A O 1
ATOM 905 N N . ALA A 1 118 ? 18.157 1.261 3.373 1.00 92.69 118 ALA A N 1
ATOM 906 C CA . ALA A 1 118 ? 17.567 2.588 3.249 1.00 92.69 118 ALA A CA 1
ATOM 907 C C . ALA A 1 118 ? 17.243 2.960 1.795 1.00 92.69 118 ALA A C 1
ATOM 909 O O . ALA A 1 118 ? 16.326 3.743 1.556 1.00 92.69 118 ALA A O 1
ATOM 910 N N . ASP A 1 119 ? 17.991 2.410 0.838 1.00 93.94 119 ASP A N 1
ATOM 911 C CA . ASP A 1 119 ? 17.877 2.723 -0.584 1.00 93.94 119 ASP A CA 1
ATOM 912 C C . ASP A 1 119 ? 18.347 1.552 -1.467 1.00 93.94 119 ASP A C 1
ATOM 914 O O . ASP A 1 119 ? 18.725 0.475 -0.991 1.00 93.94 119 ASP A O 1
ATOM 918 N N . GLU A 1 120 ? 18.308 1.755 -2.784 1.00 95.69 120 GLU A N 1
ATOM 919 C CA . GLU A 1 120 ? 18.655 0.743 -3.774 1.00 95.69 120 GLU A CA 1
ATOM 920 C C . GLU A 1 120 ? 20.119 0.288 -3.739 1.00 95.69 120 GLU A C 1
ATOM 922 O O . GLU A 1 120 ? 20.425 -0.783 -4.271 1.00 95.69 120 GLU A O 1
ATOM 927 N N . THR A 1 121 ? 21.022 1.053 -3.113 1.00 97.31 121 THR A N 1
ATOM 928 C CA . THR A 1 121 ? 22.450 0.708 -3.025 1.00 97.31 121 THR A CA 1
ATOM 929 C C . THR A 1 121 ? 22.713 -0.449 -2.064 1.00 97.31 121 THR A C 1
ATOM 931 O O . THR A 1 121 ? 23.754 -1.100 -2.148 1.00 97.31 121 THR A O 1
ATOM 934 N N . GLN A 1 122 ? 21.752 -0.747 -1.185 1.00 96.38 122 GLN A N 1
ATOM 935 C CA . GLN A 1 122 ? 21.824 -1.840 -0.215 1.00 96.38 122 GLN A CA 1
ATOM 936 C C . GLN A 1 122 ? 21.108 -3.113 -0.690 1.00 96.38 122 GLN A C 1
ATOM 938 O O . GLN A 1 122 ? 21.008 -4.089 0.057 1.00 96.38 122 GLN A O 1
ATOM 943 N N . ASN A 1 123 ? 20.631 -3.132 -1.939 1.00 97.62 123 ASN A N 1
ATOM 944 C CA . ASN A 1 123 ? 20.080 -4.336 -2.547 1.00 97.62 123 ASN A CA 1
ATOM 945 C C . ASN A 1 123 ? 21.160 -5.416 -2.702 1.00 97.62 123 ASN A C 1
ATOM 947 O O . ASN A 1 123 ? 22.289 -5.151 -3.112 1.00 97.62 123 ASN A O 1
ATOM 951 N N . VAL A 1 124 ? 20.785 -6.664 -2.421 1.00 98.06 124 VAL A N 1
ATOM 952 C CA . VAL A 1 124 ? 21.682 -7.822 -2.518 1.00 98.06 124 VAL A CA 1
ATOM 953 C C . VAL A 1 124 ? 21.443 -8.555 -3.839 1.00 98.06 124 VAL A C 1
ATOM 955 O O . VAL A 1 124 ? 20.330 -9.004 -4.119 1.00 98.06 124 VAL A O 1
ATOM 958 N N . GLU A 1 125 ? 22.491 -8.715 -4.651 1.00 97.75 125 GLU A N 1
ATOM 959 C CA . GLU A 1 125 ? 22.431 -9.533 -5.868 1.00 97.75 125 GLU A CA 1
ATOM 960 C C . GLU A 1 125 ? 22.361 -11.022 -5.498 1.00 97.75 125 GLU A C 1
ATOM 962 O O . GLU A 1 125 ? 23.303 -11.580 -4.941 1.00 97.75 125 GLU A O 1
ATOM 967 N N . LEU A 1 126 ? 21.244 -11.679 -5.824 1.00 97.56 126 LEU A N 1
ATOM 968 C CA . LEU A 1 126 ? 21.057 -13.106 -5.530 1.00 97.56 126 LEU A CA 1
ATOM 969 C C . LEU A 1 126 ? 21.635 -14.022 -6.611 1.00 97.56 126 LEU A C 1
ATOM 971 O O . LEU A 1 126 ? 22.135 -15.104 -6.313 1.00 97.56 126 LEU A O 1
ATOM 975 N N . ARG A 1 127 ? 21.515 -13.630 -7.883 1.00 97.94 127 ARG A N 1
ATOM 976 C CA . ARG A 1 127 ? 21.989 -14.423 -9.022 1.00 97.94 127 ARG A CA 1
ATOM 977 C C . ARG A 1 127 ? 22.206 -13.563 -10.258 1.00 97.94 127 ARG A C 1
ATOM 979 O O . ARG A 1 127 ? 21.475 -12.602 -10.485 1.00 97.94 127 ARG A O 1
ATOM 986 N N . ARG A 1 128 ? 23.128 -14.016 -11.106 1.00 97.94 128 ARG A N 1
ATOM 987 C CA . ARG A 1 128 ? 23.382 -13.496 -12.452 1.00 97.94 128 ARG A CA 1
ATOM 988 C C . ARG A 1 128 ? 23.269 -14.622 -13.467 1.00 97.94 128 ARG A C 1
ATOM 990 O O . ARG A 1 128 ? 23.696 -15.739 -13.187 1.00 97.94 128 ARG A O 1
ATOM 997 N N . TRP A 1 129 ? 22.725 -14.329 -14.643 1.00 98.38 129 TRP A N 1
ATOM 998 C CA . TRP A 1 129 ? 22.652 -15.287 -15.743 1.00 98.38 129 TRP A CA 1
ATOM 999 C C . TRP A 1 129 ? 23.162 -14.656 -17.042 1.00 98.38 129 TRP A C 1
ATOM 1001 O O . TRP A 1 129 ? 22.785 -13.535 -17.379 1.00 98.38 129 TRP A O 1
ATOM 1011 N N . GLY A 1 130 ? 24.029 -15.379 -17.755 1.00 97.75 130 GLY A N 1
ATOM 1012 C CA . GLY A 1 130 ? 24.716 -14.892 -18.953 1.00 97.75 130 GLY A CA 1
ATOM 1013 C C . GLY A 1 130 ? 25.931 -14.003 -18.658 1.00 97.75 130 GLY A C 1
ATOM 1014 O O . GLY A 1 130 ? 26.392 -13.876 -17.524 1.00 97.75 130 GLY A O 1
ATOM 1015 N N . THR A 1 131 ? 26.473 -13.387 -19.707 1.00 97.06 131 THR A N 1
ATOM 1016 C CA . THR A 1 131 ? 27.613 -12.462 -19.630 1.00 97.06 131 THR A CA 1
ATOM 1017 C C . THR A 1 131 ? 27.281 -11.209 -20.440 1.00 97.06 131 THR A C 1
ATOM 1019 O O . THR A 1 131 ? 26.871 -11.356 -21.595 1.00 97.06 131 THR A O 1
ATOM 1022 N N . PRO A 1 132 ? 27.428 -9.989 -19.879 1.00 97.38 132 PRO A N 1
ATOM 1023 C CA . PRO A 1 132 ? 27.231 -8.759 -20.639 1.00 97.38 132 PRO A CA 1
ATOM 1024 C C . PRO A 1 132 ? 28.086 -8.755 -21.907 1.00 97.38 132 PRO A C 1
ATOM 1026 O O . PRO A 1 132 ? 29.282 -9.046 -21.862 1.00 97.38 132 PRO A O 1
ATOM 1029 N N . ARG A 1 133 ? 27.461 -8.450 -23.047 1.00 97.75 133 ARG A N 1
ATOM 1030 C CA . ARG A 1 133 ? 28.134 -8.459 -24.347 1.00 97.75 133 ARG A CA 1
ATOM 1031 C C . ARG A 1 133 ? 29.248 -7.411 -24.384 1.00 97.75 133 ARG A C 1
ATOM 1033 O O . ARG A 1 133 ? 29.025 -6.257 -24.026 1.00 97.75 133 ARG A O 1
ATOM 1040 N N . THR A 1 134 ? 30.414 -7.805 -24.886 1.00 97.69 134 THR A N 1
ATOM 1041 C CA . THR A 1 134 ? 31.496 -6.885 -25.242 1.00 97.69 134 THR A CA 1
ATOM 1042 C C . THR A 1 134 ? 31.295 -6.365 -26.664 1.00 97.69 134 THR A C 1
ATOM 1044 O O . THR A 1 134 ? 30.839 -7.088 -27.555 1.00 97.69 134 THR A O 1
ATOM 1047 N N . PHE A 1 135 ? 31.607 -5.089 -26.876 1.00 97.81 135 PHE A N 1
ATOM 1048 C CA . PHE A 1 135 ? 31.472 -4.425 -28.168 1.00 97.81 135 PHE A CA 1
ATOM 1049 C C . PHE A 1 135 ? 32.816 -3.839 -28.589 1.00 97.81 135 PHE A C 1
ATOM 1051 O O . PHE A 1 135 ? 33.512 -3.229 -27.783 1.00 97.81 135 PHE A O 1
ATOM 1058 N N . GLU A 1 136 ? 33.156 -4.001 -29.866 1.00 97.81 136 GLU A N 1
ATOM 1059 C CA . GLU A 1 136 ? 34.367 -3.440 -30.485 1.00 97.81 136 GLU A CA 1
ATOM 1060 C C . GLU A 1 136 ? 34.112 -2.042 -31.083 1.00 97.81 136 GLU A C 1
ATOM 1062 O O . GLU A 1 136 ? 34.903 -1.527 -31.867 1.00 97.81 136 GLU A O 1
ATOM 1067 N N . PHE A 1 137 ? 32.981 -1.425 -30.731 1.00 97.56 137 PHE A N 1
ATOM 1068 C CA . PHE A 1 137 ? 32.552 -0.109 -31.197 1.00 97.56 137 PHE A CA 1
ATOM 1069 C C . PHE A 1 137 ? 31.836 0.665 -30.075 1.00 97.56 137 PHE A C 1
ATOM 1071 O O . PHE A 1 137 ? 31.314 0.041 -29.145 1.00 97.56 137 PHE A O 1
ATOM 1078 N N . PRO A 1 138 ? 31.765 2.010 -30.152 1.00 97.56 138 PRO A N 1
ATOM 1079 C CA . PRO A 1 138 ? 30.990 2.814 -29.210 1.00 97.56 138 PRO A CA 1
ATOM 1080 C C . PRO A 1 138 ? 29.505 2.432 -29.230 1.00 97.56 138 PRO A C 1
ATOM 1082 O O . PRO A 1 138 ? 28.840 2.521 -30.263 1.00 97.56 138 PRO A O 1
ATOM 1085 N N . VAL A 1 139 ? 28.982 1.995 -28.086 1.00 97.44 139 VAL A N 1
ATOM 1086 C CA . VAL A 1 139 ? 27.585 1.565 -27.957 1.00 97.44 139 VAL A CA 1
ATOM 1087 C C . VAL A 1 139 ? 26.671 2.789 -27.935 1.00 97.44 139 VAL A C 1
ATOM 1089 O O . VAL A 1 139 ? 26.845 3.678 -27.104 1.00 97.44 139 VAL A O 1
ATOM 1092 N N . ARG A 1 140 ? 25.692 2.816 -28.844 1.00 97.12 140 ARG A N 1
ATOM 1093 C CA . ARG A 1 140 ? 24.582 3.779 -28.837 1.00 97.12 140 ARG A CA 1
ATOM 1094 C C . ARG A 1 140 ? 23.458 3.272 -27.939 1.00 97.12 140 ARG A C 1
ATOM 1096 O O . ARG A 1 140 ? 23.272 2.058 -27.818 1.00 97.12 140 ARG A O 1
ATOM 1103 N N . ASP A 1 141 ? 22.712 4.182 -27.327 1.00 97.44 141 ASP A N 1
ATOM 1104 C CA . ASP A 1 141 ? 21.562 3.804 -26.515 1.00 97.44 141 ASP A CA 1
ATOM 1105 C C . ASP A 1 141 ? 20.350 3.411 -27.382 1.00 97.44 141 ASP A C 1
ATOM 1107 O O . ASP A 1 141 ? 20.373 3.440 -28.616 1.00 97.44 141 ASP A O 1
ATOM 1111 N N . HIS A 1 142 ? 19.267 3.004 -26.725 1.00 97.00 142 HIS A N 1
ATOM 1112 C CA . HIS A 1 142 ? 18.052 2.584 -27.417 1.00 97.00 142 HIS A CA 1
ATOM 1113 C C . HIS A 1 142 ? 17.316 3.732 -28.131 1.00 97.00 142 HIS A C 1
ATOM 1115 O O . HIS A 1 142 ? 16.538 3.453 -29.043 1.00 97.00 142 HIS A O 1
ATOM 1121 N N . VAL A 1 143 ? 17.535 4.991 -27.734 1.00 96.75 143 VAL A N 1
ATOM 1122 C CA . VAL A 1 143 ? 16.913 6.163 -28.360 1.00 96.75 143 VAL A CA 1
ATOM 1123 C C . VAL A 1 143 ? 17.567 6.402 -29.714 1.00 96.75 143 VAL A C 1
ATOM 1125 O O . VAL A 1 143 ? 16.875 6.408 -30.731 1.00 96.75 143 VAL A O 1
ATOM 1128 N N . ASP A 1 144 ? 18.896 6.482 -29.737 1.00 95.62 144 ASP A N 1
ATOM 1129 C CA . ASP A 1 144 ? 19.678 6.703 -30.955 1.00 95.62 144 ASP A CA 1
ATOM 1130 C C . ASP A 1 144 ? 19.537 5.545 -31.948 1.00 95.62 144 ASP A C 1
ATOM 1132 O O . ASP A 1 144 ? 19.421 5.751 -33.154 1.00 95.62 144 ASP A O 1
ATOM 1136 N N . VAL A 1 145 ? 19.541 4.302 -31.455 1.00 95.81 145 VAL A N 1
ATOM 1137 C CA . VAL A 1 145 ? 19.325 3.120 -32.304 1.00 95.81 145 VAL A CA 1
ATOM 1138 C C . VAL A 1 145 ? 17.885 3.070 -32.814 1.00 95.81 145 VAL A C 1
ATOM 1140 O O . VAL A 1 145 ? 17.647 2.695 -33.962 1.00 95.81 145 VAL A O 1
ATOM 1143 N N . GLY A 1 146 ? 16.917 3.417 -31.965 1.00 95.81 146 GLY A N 1
ATOM 1144 C CA . GLY A 1 146 ? 15.499 3.341 -32.287 1.00 95.81 146 GLY A CA 1
ATOM 1145 C C . GLY A 1 146 ? 15.041 4.406 -33.281 1.00 95.81 146 GLY A C 1
ATOM 1146 O O . GLY A 1 146 ? 14.128 4.124 -34.058 1.00 95.81 146 GLY A O 1
ATOM 1147 N N . ALA A 1 147 ? 15.655 5.593 -33.276 1.00 94.25 147 ALA A N 1
ATOM 1148 C CA . ALA A 1 147 ? 15.271 6.719 -34.130 1.00 94.25 147 ALA A CA 1
ATOM 1149 C C . ALA A 1 147 ? 15.225 6.322 -35.617 1.00 94.25 147 ALA A C 1
ATOM 1151 O O . ALA A 1 147 ? 14.199 6.493 -36.278 1.00 94.25 147 ALA A O 1
ATOM 1152 N N . ASP A 1 148 ? 16.280 5.662 -36.105 1.00 93.44 148 ASP A N 1
ATOM 1153 C CA . ASP A 1 148 ? 16.382 5.183 -37.492 1.00 93.44 148 ASP A CA 1
ATOM 1154 C C . ASP A 1 148 ? 15.430 4.005 -37.802 1.00 93.44 148 ASP A C 1
ATOM 1156 O O . ASP A 1 148 ? 15.186 3.670 -38.962 1.00 93.44 148 ASP A O 1
ATOM 1160 N N . LEU A 1 149 ? 14.881 3.355 -36.770 1.00 95.19 149 LEU A N 1
ATOM 1161 C CA . LEU A 1 149 ? 14.054 2.146 -36.865 1.00 95.19 149 LEU A CA 1
ATOM 1162 C C . LEU A 1 149 ? 12.558 2.401 -36.611 1.00 95.19 149 LEU A C 1
ATOM 1164 O O . LEU A 1 149 ? 11.753 1.468 -36.704 1.00 95.19 149 LEU A O 1
ATOM 1168 N N . GLY A 1 150 ? 12.178 3.650 -36.319 1.00 96.12 150 GLY A N 1
ATOM 1169 C CA . GLY A 1 150 ? 10.790 4.080 -36.138 1.00 96.12 150 GLY A CA 1
ATOM 1170 C C . GLY A 1 150 ? 10.360 4.368 -34.696 1.00 96.12 150 GLY A C 1
ATOM 1171 O O . GLY A 1 150 ? 9.156 4.349 -34.437 1.00 96.12 150 GLY A O 1
ATOM 1172 N N . LEU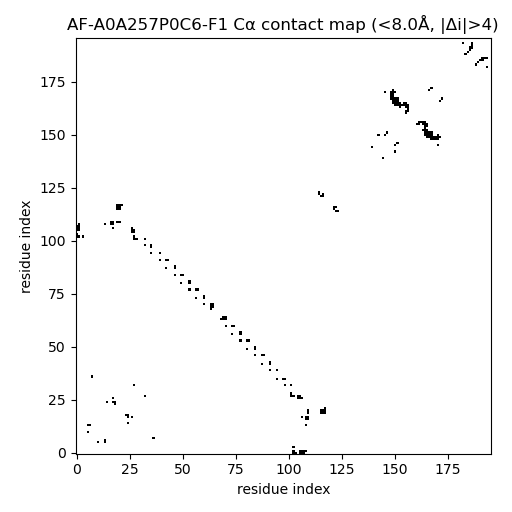 A 1 151 ? 11.291 4.606 -33.766 1.00 97.81 151 LEU A N 1
ATOM 1173 C CA . LEU A 1 151 ? 11.011 5.164 -32.435 1.00 97.81 151 LEU A CA 1
ATOM 1174 C C . LEU A 1 151 ? 10.958 6.694 -32.517 1.00 97.81 151 LEU A C 1
ATOM 1176 O O . LEU A 1 151 ? 11.963 7.337 -32.795 1.00 97.81 151 LEU A O 1
ATOM 1180 N N . ASP A 1 152 ? 9.790 7.275 -32.261 1.00 97.06 152 ASP A N 1
ATOM 1181 C CA . ASP A 1 152 ? 9.519 8.694 -32.487 1.00 97.06 152 ASP A CA 1
ATOM 1182 C C . ASP A 1 152 ? 8.949 9.353 -31.218 1.00 97.06 152 ASP A C 1
ATOM 1184 O O . ASP A 1 152 ? 7.743 9.320 -30.942 1.00 97.06 152 ASP A O 1
ATOM 1188 N N . PHE A 1 153 ? 9.842 9.938 -30.416 1.00 96.81 153 PHE A N 1
ATOM 1189 C CA . PHE A 1 153 ? 9.478 10.705 -29.220 1.00 96.81 153 PHE A CA 1
ATOM 1190 C C . PHE A 1 153 ? 8.941 12.102 -29.556 1.00 96.81 153 PHE A C 1
ATOM 1192 O O . PHE A 1 153 ? 8.156 12.653 -28.788 1.00 96.81 153 PHE A O 1
ATOM 1199 N N . GLU A 1 154 ? 9.311 12.684 -30.700 1.00 95.50 154 GLU A N 1
ATOM 1200 C CA . GLU A 1 154 ? 8.873 14.028 -31.087 1.00 95.50 154 GLU A CA 1
ATOM 1201 C C . GLU A 1 154 ? 7.405 14.028 -31.531 1.00 95.50 154 GLU A C 1
ATOM 1203 O O . GLU A 1 154 ? 6.612 14.880 -31.122 1.00 95.50 154 GLU A O 1
ATOM 1208 N N . ALA A 1 155 ? 6.993 13.048 -32.340 1.00 96.25 155 ALA A N 1
ATOM 1209 C CA . ALA A 1 155 ? 5.582 12.834 -32.636 1.00 96.25 155 ALA A CA 1
ATOM 1210 C C . ALA A 1 155 ? 4.785 12.570 -31.362 1.00 96.25 155 ALA A C 1
ATOM 1212 O O . ALA A 1 155 ? 3.716 13.154 -31.208 1.00 96.25 155 ALA A O 1
ATOM 1213 N N . ALA A 1 156 ? 5.314 11.759 -30.442 1.00 96.94 156 ALA A N 1
ATOM 1214 C CA . ALA A 1 156 ? 4.664 11.480 -29.167 1.00 96.94 156 ALA A CA 1
ATOM 1215 C C . ALA A 1 156 ? 4.484 12.743 -28.310 1.00 96.94 156 ALA A C 1
ATOM 1217 O O . ALA A 1 156 ? 3.392 13.001 -27.803 1.00 96.94 156 ALA A O 1
ATOM 1218 N N . ALA A 1 157 ? 5.519 13.582 -28.228 1.00 97.56 157 ALA A N 1
ATOM 1219 C CA . ALA A 1 157 ? 5.468 14.857 -27.525 1.00 97.56 157 ALA A CA 1
ATOM 1220 C C . ALA A 1 157 ? 4.420 15.808 -28.114 1.00 97.56 157 ALA A C 1
ATOM 1222 O O . ALA A 1 157 ? 3.695 16.455 -27.360 1.00 97.56 157 ALA A O 1
ATOM 1223 N N . ARG A 1 158 ? 4.281 15.852 -29.446 1.00 97.38 158 ARG A N 1
ATOM 1224 C CA . ARG A 1 158 ? 3.267 16.677 -30.124 1.00 97.38 158 ARG A CA 1
ATOM 1225 C C . ARG A 1 158 ? 1.832 16.230 -29.848 1.00 97.38 158 ARG A C 1
ATOM 1227 O O . ARG A 1 158 ? 0.952 17.081 -29.790 1.00 97.38 158 ARG A O 1
ATOM 1234 N N . ILE A 1 159 ? 1.587 14.925 -29.711 1.00 97.69 159 ILE A N 1
ATOM 1235 C CA . ILE A 1 159 ? 0.226 14.387 -29.535 1.00 97.69 159 ILE A CA 1
ATOM 1236 C C . ILE A 1 159 ? -0.177 14.199 -28.067 1.00 97.69 159 ILE A C 1
ATOM 1238 O O . ILE A 1 159 ? -1.366 14.236 -27.763 1.00 97.69 159 ILE A O 1
ATOM 1242 N N . SER A 1 160 ? 0.776 13.970 -27.159 1.00 97.31 160 SER A N 1
ATOM 1243 C CA . SER A 1 160 ? 0.487 13.591 -25.765 1.00 97.31 160 SER A CA 1
ATOM 1244 C C . SER A 1 160 ? 1.382 14.261 -24.719 1.00 97.31 160 SER A C 1
ATOM 1246 O O . SER A 1 160 ? 1.056 14.223 -23.536 1.00 97.31 160 SER A O 1
ATOM 1248 N N . GLY A 1 161 ? 2.481 14.903 -25.122 1.00 95.44 161 GLY A N 1
ATOM 1249 C CA . GLY A 1 161 ? 3.456 15.501 -24.207 1.00 95.44 161 GLY A CA 1
ATOM 1250 C C . GLY A 1 161 ? 4.601 14.557 -23.818 1.00 95.44 161 GLY A C 1
ATOM 1251 O O . GLY A 1 161 ? 4.881 13.561 -24.485 1.00 95.44 161 GLY A O 1
ATOM 1252 N N . SER A 1 162 ? 5.328 14.902 -22.754 1.00 96.00 162 SER A N 1
ATOM 1253 C CA . SER A 1 162 ? 6.533 14.171 -22.342 1.00 96.00 162 SER A CA 1
ATOM 1254 C C . SER A 1 162 ? 6.227 12.749 -21.848 1.00 96.00 162 SER A C 1
ATOM 1256 O O . SER A 1 162 ? 5.131 12.462 -21.377 1.00 96.00 162 SER A O 1
ATOM 1258 N N . ARG A 1 163 ? 7.229 11.858 -21.928 1.00 96.12 163 ARG A N 1
ATOM 1259 C CA . ARG A 1 163 ? 7.161 10.442 -21.499 1.00 96.12 163 ARG A CA 1
ATOM 1260 C C . ARG A 1 163 ? 6.215 9.540 -22.312 1.00 96.12 163 ARG A C 1
ATOM 1262 O O . ARG A 1 163 ? 5.907 8.438 -21.869 1.00 96.12 163 ARG A O 1
ATOM 1269 N N . PHE A 1 164 ? 5.829 9.961 -23.514 1.00 97.25 164 PHE A N 1
ATOM 1270 C CA . PHE A 1 164 ? 5.174 9.110 -24.512 1.00 97.25 164 PHE A CA 1
ATOM 1271 C C . PHE A 1 164 ? 6.144 8.751 -25.642 1.00 97.25 164 PHE A C 1
ATOM 1273 O O . PHE A 1 164 ? 7.094 9.487 -25.899 1.00 97.25 164 PHE A O 1
ATOM 1280 N N . ALA A 1 165 ? 5.880 7.650 -26.348 1.00 97.56 165 ALA A N 1
ATOM 1281 C CA . ALA A 1 165 ? 6.626 7.236 -27.535 1.00 97.56 165 ALA A CA 1
ATOM 1282 C C . ALA A 1 165 ? 5.670 6.770 -28.638 1.00 97.56 165 ALA A C 1
ATOM 1284 O O . ALA A 1 165 ? 4.684 6.084 -28.363 1.00 97.56 165 ALA A O 1
ATOM 1285 N N . VAL A 1 166 ? 5.976 7.106 -29.892 1.00 97.88 166 VAL A N 1
ATOM 1286 C CA . VAL A 1 166 ? 5.311 6.532 -31.065 1.00 97.88 166 VAL A CA 1
ATOM 1287 C C . VAL A 1 166 ? 6.249 5.500 -31.677 1.00 97.88 166 VAL A C 1
ATOM 1289 O O . VAL A 1 166 ? 7.388 5.812 -32.007 1.00 97.88 166 VAL A O 1
ATOM 1292 N N . LEU A 1 167 ? 5.770 4.267 -31.845 1.00 98.12 167 LEU A N 1
ATOM 1293 C CA . LEU A 1 167 ? 6.507 3.195 -32.516 1.00 98.12 167 LEU A CA 1
ATOM 1294 C C . LEU A 1 167 ? 5.943 2.981 -33.921 1.00 98.12 167 LEU A C 1
ATOM 1296 O O . LEU A 1 167 ? 4.726 2.888 -34.094 1.00 98.12 167 LEU A O 1
ATOM 1300 N N . ARG A 1 168 ? 6.812 2.851 -34.928 1.00 97.44 168 ARG A N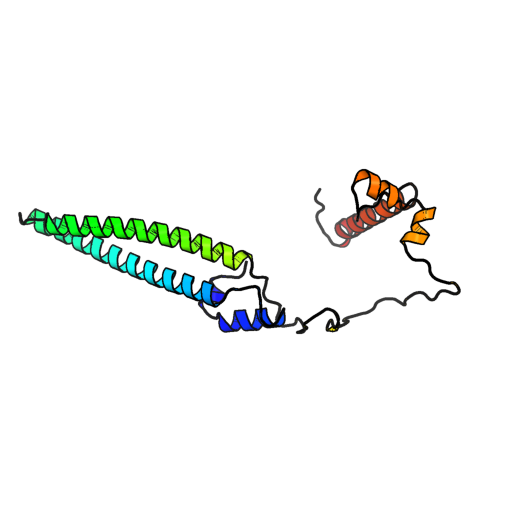 1
ATOM 1301 C CA . ARG A 1 168 ? 6.420 2.635 -36.331 1.00 97.44 168 ARG A CA 1
ATOM 1302 C C . ARG A 1 168 ? 7.179 1.482 -36.977 1.00 97.44 168 ARG A C 1
ATOM 1304 O O . ARG A 1 168 ? 8.287 1.143 -36.585 1.00 97.44 168 ARG A O 1
ATOM 1311 N N . GLY A 1 169 ? 6.575 0.879 -37.998 1.00 96.19 169 GLY A N 1
ATOM 1312 C CA . GLY A 1 169 ? 7.238 -0.117 -38.842 1.00 96.19 169 GLY A CA 1
ATOM 1313 C C . GLY A 1 169 ? 7.832 -1.299 -38.054 1.00 96.19 169 GLY A C 1
ATOM 1314 O O . GLY A 1 169 ? 7.112 -1.929 -37.269 1.00 96.19 169 GLY A O 1
ATOM 1315 N N . PRO A 1 170 ? 9.113 -1.650 -38.275 1.00 96.00 170 PRO A N 1
ATOM 1316 C CA . PRO A 1 170 ? 9.708 -2.849 -37.694 1.00 96.00 170 PRO A CA 1
ATOM 1317 C C . PRO A 1 170 ? 9.802 -2.795 -36.165 1.00 96.00 170 PRO A C 1
ATOM 1319 O O . PRO A 1 170 ? 9.548 -3.821 -35.533 1.00 96.00 170 PRO A O 1
ATOM 1322 N N . ILE A 1 171 ? 10.079 -1.635 -35.550 1.00 97.75 171 ILE A N 1
ATOM 1323 C CA . ILE A 1 171 ? 10.174 -1.552 -34.083 1.00 97.75 171 ILE A CA 1
ATOM 1324 C C . ILE A 1 171 ? 8.806 -1.751 -33.413 1.00 97.75 171 ILE A C 1
ATOM 1326 O O . ILE A 1 171 ? 8.705 -2.443 -32.401 1.00 97.75 171 ILE A O 1
ATOM 1330 N N . ALA A 1 172 ? 7.727 -1.253 -34.028 1.00 98.25 172 ALA A N 1
ATOM 1331 C CA . ALA A 1 172 ? 6.363 -1.511 -33.561 1.00 98.25 172 ALA A CA 1
ATOM 1332 C C . ALA A 1 172 ? 5.996 -3.000 -33.663 1.00 98.25 172 ALA A C 1
ATOM 1334 O O . ALA A 1 172 ? 5.395 -3.569 -32.749 1.00 98.25 172 ALA A O 1
ATOM 1335 N N . ARG A 1 173 ? 6.384 -3.657 -34.768 1.00 98.19 173 ARG A N 1
ATOM 1336 C CA . ARG A 1 173 ? 6.182 -5.102 -34.942 1.00 98.19 173 ARG A CA 1
ATOM 1337 C C . ARG A 1 173 ? 6.959 -5.903 -33.897 1.00 98.19 173 ARG A C 1
ATOM 1339 O O . ARG A 1 173 ? 6.396 -6.847 -33.352 1.00 98.19 173 ARG A O 1
ATOM 1346 N N . LEU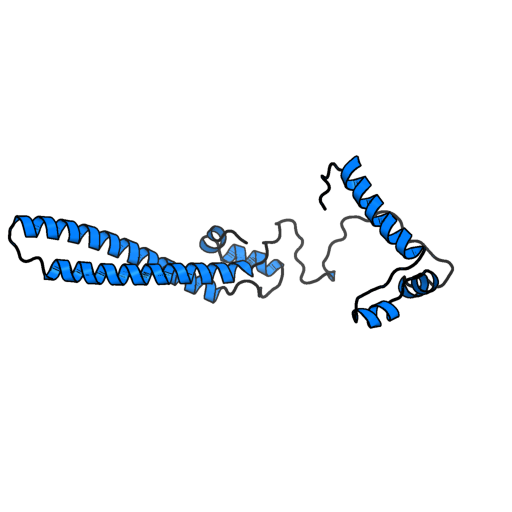 A 1 174 ? 8.206 -5.526 -33.615 1.00 98.25 174 LEU A N 1
ATOM 1347 C CA . LEU A 1 174 ? 9.038 -6.175 -32.603 1.00 98.25 174 LEU A CA 1
ATOM 1348 C C . LEU A 1 174 ? 8.442 -6.022 -31.198 1.00 98.25 174 LEU A C 1
ATOM 1350 O O . LEU A 1 174 ? 8.313 -7.016 -30.491 1.00 98.25 174 LEU A O 1
ATOM 1354 N N . HIS A 1 175 ? 8.009 -4.814 -30.823 1.00 98.50 175 HIS A N 1
ATOM 1355 C CA . HIS A 1 175 ? 7.348 -4.566 -29.538 1.00 98.50 175 HIS A CA 1
ATOM 1356 C C . HIS A 1 175 ? 6.115 -5.464 -29.352 1.00 98.50 175 HIS A C 1
ATOM 1358 O O . HIS A 1 175 ? 5.951 -6.099 -28.312 1.00 98.50 175 HIS A O 1
ATOM 1364 N N . ARG A 1 176 ? 5.271 -5.587 -30.389 1.00 98.69 176 ARG A N 1
ATOM 1365 C CA . ARG A 1 176 ? 4.125 -6.507 -30.361 1.00 98.69 176 ARG A CA 1
ATOM 1366 C C . ARG A 1 176 ? 4.560 -7.968 -30.254 1.00 98.69 176 ARG A C 1
ATOM 1368 O O . ARG A 1 176 ? 3.970 -8.702 -29.473 1.00 98.69 176 ARG A O 1
ATOM 1375 N N . ALA A 1 177 ? 5.570 -8.390 -31.012 1.00 98.75 177 ALA A N 1
ATOM 1376 C CA . ALA A 1 177 ? 6.064 -9.766 -30.971 1.00 98.75 177 ALA A CA 1
ATOM 1377 C C . ALA A 1 177 ? 6.570 -10.163 -29.573 1.00 98.75 177 ALA A C 1
ATOM 1379 O O . ALA A 1 177 ? 6.296 -11.274 -29.138 1.00 98.75 177 ALA A O 1
ATOM 1380 N N . LEU A 1 178 ? 7.237 -9.253 -28.853 1.00 98.75 178 LEU A N 1
ATOM 1381 C CA . LEU A 1 178 ? 7.670 -9.489 -27.471 1.00 98.75 178 LEU A CA 1
ATOM 1382 C C . LEU A 1 178 ? 6.486 -9.705 -26.524 1.00 98.75 178 LEU A C 1
ATOM 1384 O O . LEU A 1 178 ? 6.497 -10.666 -25.763 1.00 98.75 178 LEU A O 1
ATOM 1388 N N . ALA A 1 179 ? 5.459 -8.853 -26.599 1.00 98.69 179 ALA A N 1
ATOM 1389 C CA . ALA A 1 179 ? 4.264 -9.006 -25.769 1.00 98.69 179 ALA A CA 1
ATOM 1390 C C . ALA A 1 179 ? 3.550 -10.343 -26.035 1.00 98.69 179 ALA A C 1
ATOM 1392 O O . ALA A 1 179 ? 3.169 -11.026 -25.093 1.00 98.69 179 ALA A O 1
ATOM 1393 N N . GLN A 1 180 ? 3.414 -10.739 -27.306 1.00 98.75 180 GLN A N 1
ATOM 1394 C CA . GLN A 1 180 ? 2.814 -12.029 -27.676 1.00 98.75 180 GLN A CA 1
ATOM 1395 C C . GLN A 1 180 ? 3.651 -13.210 -27.180 1.00 98.75 180 GLN A C 1
ATOM 1397 O O . GLN A 1 180 ? 3.117 -14.097 -26.533 1.00 98.75 180 GLN A O 1
ATOM 1402 N N . PHE A 1 181 ? 4.971 -13.173 -27.383 1.00 98.81 181 PHE A N 1
ATOM 1403 C CA . PHE A 1 181 ? 5.874 -14.203 -26.870 1.00 98.81 181 PHE A CA 1
ATOM 1404 C C . PHE A 1 181 ? 5.760 -14.373 -25.346 1.00 98.81 181 PHE A C 1
ATOM 1406 O O . PHE A 1 181 ? 5.701 -15.498 -24.861 1.00 98.81 181 PHE A O 1
ATOM 1413 N N . MET A 1 182 ? 5.699 -13.274 -24.583 1.00 98.75 182 MET A N 1
ATOM 1414 C CA . MET A 1 182 ? 5.535 -13.335 -23.124 1.00 98.75 182 MET A CA 1
ATOM 1415 C C . MET A 1 182 ? 4.202 -13.982 -22.722 1.00 98.75 182 MET A C 1
ATOM 1417 O O . MET A 1 182 ? 4.189 -14.829 -21.830 1.00 98.75 182 MET A O 1
ATOM 1421 N N . LEU A 1 183 ? 3.099 -13.615 -23.384 1.00 98.69 183 LEU A N 1
ATOM 1422 C CA . LEU A 1 183 ? 1.778 -14.204 -23.136 1.00 98.69 183 LEU A CA 1
ATOM 1423 C C . LEU A 1 183 ? 1.760 -15.700 -23.463 1.00 98.69 183 LEU A C 1
ATOM 1425 O O . LEU A 1 183 ? 1.324 -16.494 -22.630 1.00 98.69 183 LEU A O 1
ATOM 1429 N N . ASP A 1 184 ? 2.299 -16.094 -24.617 1.00 98.75 184 ASP A N 1
ATOM 1430 C CA . ASP A 1 184 ? 2.371 -17.493 -25.042 1.00 98.75 184 ASP A CA 1
ATOM 1431 C C . ASP A 1 184 ? 3.165 -18.334 -24.035 1.00 98.75 184 ASP A C 1
ATOM 1433 O O . ASP A 1 184 ? 2.682 -19.367 -23.576 1.00 98.75 184 ASP A O 1
ATOM 1437 N N . VAL A 1 185 ? 4.351 -17.879 -23.614 1.00 98.75 185 VAL A N 1
ATOM 1438 C CA . VAL A 1 185 ? 5.166 -18.596 -22.615 1.00 98.75 185 VAL A CA 1
ATOM 1439 C C . VAL A 1 185 ? 4.405 -18.741 -21.296 1.00 98.75 185 VAL A C 1
ATOM 1441 O O . VAL A 1 185 ? 4.355 -19.821 -20.706 1.00 98.75 185 VAL A O 1
ATOM 1444 N N . HIS A 1 186 ? 3.776 -17.669 -20.811 1.00 98.75 186 HIS A N 1
ATOM 1445 C CA . HIS A 1 186 ? 3.059 -17.716 -19.539 1.00 98.75 186 HIS A CA 1
ATOM 1446 C C . HIS A 1 186 ? 1.830 -18.633 -19.585 1.00 98.75 186 HIS A C 1
ATOM 1448 O O . HIS A 1 186 ? 1.587 -19.380 -18.635 1.00 98.75 186 HIS A O 1
ATOM 1454 N N . THR A 1 187 ? 1.074 -18.620 -20.678 1.00 98.50 187 THR A N 1
ATOM 1455 C CA . THR A 1 187 ? -0.175 -19.386 -20.798 1.00 98.50 187 THR A CA 1
ATOM 1456 C C . THR A 1 187 ? 0.059 -20.848 -21.162 1.00 98.50 187 THR A C 1
ATOM 1458 O O . THR A 1 187 ? -0.594 -21.730 -20.606 1.00 98.50 187 THR A O 1
ATOM 1461 N N . THR A 1 188 ? 1.016 -21.129 -22.047 1.00 98.62 188 THR A N 1
ATOM 1462 C CA . THR A 1 188 ? 1.253 -22.485 -22.564 1.00 98.62 188 THR A CA 1
ATOM 1463 C C . THR A 1 188 ? 2.244 -23.291 -21.729 1.00 98.62 188 THR A C 1
ATOM 1465 O O . THR A 1 188 ? 2.084 -24.507 -21.621 1.00 98.62 188 THR A O 1
ATOM 1468 N N . GLU A 1 189 ? 3.231 -22.643 -21.099 1.00 98.69 189 GLU A N 1
ATOM 1469 C CA . GLU A 1 189 ? 4.292 -23.336 -20.351 1.00 98.69 189 GLU A CA 1
ATO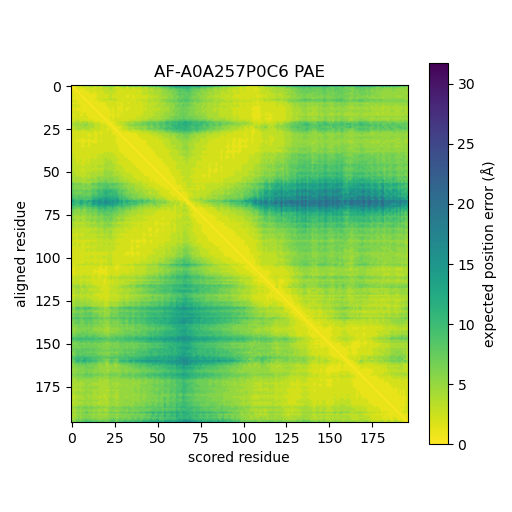M 1470 C C . GLU A 1 189 ? 4.167 -23.165 -18.831 1.00 98.69 189 GLU A C 1
ATOM 1472 O O . GLU A 1 189 ? 4.507 -24.079 -18.081 1.00 98.69 189 GLU A O 1
ATOM 1477 N N . HIS A 1 190 ? 3.675 -22.017 -18.346 1.00 98.56 190 HIS A N 1
ATOM 1478 C CA . HIS A 1 190 ? 3.612 -21.722 -16.905 1.00 98.56 190 HIS A CA 1
ATOM 1479 C C . HIS A 1 190 ? 2.206 -21.854 -16.291 1.00 98.56 190 HIS A C 1
ATOM 1481 O O . HIS A 1 190 ? 2.044 -21.651 -15.087 1.00 98.56 190 HIS A O 1
ATOM 1487 N N . GLY A 1 191 ? 1.192 -22.198 -17.093 1.00 98.00 191 GLY A N 1
ATOM 1488 C CA . GLY A 1 191 ? -0.169 -22.473 -16.620 1.00 98.00 191 GLY A CA 1
ATOM 1489 C C . GLY A 1 191 ? -0.964 -21.240 -16.180 1.00 98.00 191 GLY A C 1
ATOM 1490 O O . GLY A 1 191 ? -1.909 -21.374 -15.400 1.00 98.00 191 GLY A O 1
ATOM 1491 N N . TYR A 1 192 ? -0.597 -20.043 -16.646 1.00 98.62 192 TYR A N 1
ATOM 1492 C CA . TYR A 1 192 ? -1.388 -18.838 -16.399 1.00 98.62 192 TYR A CA 1
ATOM 1493 C C . TYR A 1 192 ? -2.656 -18.836 -17.260 1.00 98.62 192 TYR A C 1
ATOM 1495 O O . TYR A 1 192 ? -2.635 -19.230 -18.423 1.00 98.62 192 TYR A O 1
ATOM 1503 N N . ASN A 1 193 ? -3.761 -18.342 -16.697 1.00 98.31 193 ASN A N 1
ATOM 1504 C CA . ASN A 1 193 ? -4.976 -18.064 -17.456 1.00 98.31 193 ASN A CA 1
ATOM 1505 C C . ASN A 1 193 ? -4.932 -16.625 -17.984 1.00 98.31 193 ASN A C 1
ATOM 1507 O O . ASN A 1 193 ? -4.781 -15.691 -17.195 1.00 98.31 193 ASN A O 1
ATOM 1511 N N . GLU A 1 194 ? -5.065 -16.448 -19.296 1.00 98.06 194 GLU A N 1
ATOM 1512 C CA . GLU A 1 194 ? -5.059 -15.125 -19.923 1.00 98.06 194 GLU A CA 1
ATOM 1513 C C . GLU A 1 194 ? -6.376 -14.376 -19.667 1.00 98.06 194 GLU A C 1
ATOM 1515 O O . GLU A 1 194 ? -7.456 -14.972 -19.649 1.00 98.06 194 GLU A O 1
ATOM 1520 N N . ALA A 1 195 ? -6.288 -13.060 -19.473 1.00 97.25 195 ALA A N 1
ATOM 1521 C CA . ALA A 1 195 ? -7.432 -12.169 -19.316 1.00 97.25 195 ALA A CA 1
ATOM 1522 C C . ALA A 1 195 ? -7.191 -10.873 -20.102 1.00 97.25 195 ALA A C 1
ATOM 1524 O O . ALA A 1 195 ? -6.079 -10.342 -20.079 1.00 97.25 195 ALA A O 1
ATOM 1525 N N . TYR A 1 196 ? -8.235 -10.389 -20.778 1.00 93.75 196 TYR A N 1
ATOM 1526 C CA . TYR A 1 196 ? -8.247 -9.136 -21.537 1.00 93.75 196 TYR A CA 1
ATOM 1527 C C . TYR A 1 196 ? -8.966 -8.035 -20.757 1.00 93.75 196 TYR A C 1
ATOM 1529 O O . TYR A 1 196 ? -10.089 -8.312 -20.272 1.00 93.75 196 TYR A O 1
#

Secondary structure (DSSP, 8-state):
---HHHHHH-HHHHHHHHHTTSSS--S--HHHHHHHHHHHHHHHHHHHHHHHHHHHHHHHHHHHHHHT---HHHHHHHHHHHHHHHHHHHHHHHHHHHHHHHHHTPPPPPPTTSPP-SSGGG-------S-PPP-SSPPP-HHHHHHTTTEEHHHHHHHH-TT--EE-HHHHHHHHHHHHHHHHIIIIIS-PPP--

Mean predicted aligned error: 5.43 Å

Radius of gyration: 32.25 Å; Cα contacts (8 Å, |Δi|>4): 129; chains: 1; bounding box: 83×40×81 Å

Solvent-accessible surface area (backbone atoms only — not comparable to full-atom values): 11694 Å² total; per-residue (Å²): 113,69,63,67,66,52,50,74,74,42,43,69,59,52,50,58,45,43,34,50,60,36,76,81,51,87,47,61,65,59,70,59,52,52,51,53,51,52,50,49,53,51,48,52,51,49,46,53,53,46,52,53,49,43,57,52,50,56,5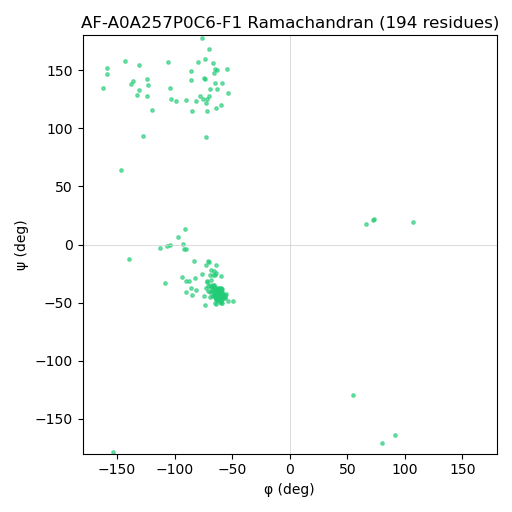2,49,47,57,52,35,57,75,70,73,48,90,47,66,72,61,52,50,52,45,50,54,47,50,56,50,47,54,51,47,49,54,48,50,56,52,50,50,53,53,51,50,58,52,42,67,60,32,72,80,72,71,59,94,84,59,81,75,41,85,54,80,87,60,64,78,88,88,80,84,83,87,73,89,84,85,72,100,58,89,82,74,55,73,65,72,59,27,46,86,44,33,45,33,50,65,65,17,34,76,78,75,31,86,99,43,71,38,65,32,70,65,50,35,52,49,57,51,50,52,55,50,52,53,51,50,48,37,40,75,73,67,71,45,81,88,85,133